Protein AF-A0A838RU00-F1 (afdb_monomer_lite)

pLDDT: mean 91.24, std 10.54, range [29.98, 98.88]

Radius of gyration: 22.9 Å; chains: 1; bounding box: 62×40×64 Å

Foldseek 3Di:
DKDKDFAQDDDPGFIFIWDWDAPDPVDPIDTDPLPPLAADAPFWHRKDPWDWDADPVGWIKIWIWTFTPALQRFLLDIDIAIFTWDADPVRDTHTPNSRHGDPDDDDPDPDDDPPDDLKDKDQQQDQADDPQKDFDPVDDWPWGWDNPPQIKIKGFQADPAPQDLWARHKTWGFHPDLFKKKKWKKFQDWPDQFKKKWKWWDDDSQQIWIWIHGNQKIFTWGHHHPDIDGQFMDGDPPARIKMKMWGGDSSFWIWIWIGRPVPDIDTTHDIDGRPSRGRIITMIHIGGPGGTMMMISMMMMGGDDPPDD

Secondary structure (DSSP, 8-state):
-EEEES--SSTT---EEEEEE-SSTT-PPEEPTT--SB---SSEEEEEEEEEEE-TTS-EEEEEEEEESSTTHHHH--EEEEEEEEEPTTS-EEEGGGS-S-SS---SS--PPP---SSEEE---SSS--TT-B--TTS--EEEEETTTT-EEEEEPPTT----SS-SEEEEEE-S-SSEEEEEEEESS-SSTT-EEEEEEEEETTEEEEEEEETTEEEEEEEETTEEEEEEEEEPPS-SEEEEEEEEETTTEEEEEEESSSSS-EE-SS-EE-TT-TT-EEEEEEESSTT-EEEEEEEEEEE------

Structure (mmCIF, N/CA/C/O backbone):
data_AF-A0A838RU00-F1
#
_entry.id   AF-A0A838RU00-F1
#
loop_
_atom_site.group_PDB
_atom_site.id
_atom_site.type_symbol
_atom_site.label_atom_id
_atom_site.label_alt_id
_atom_site.label_comp_id
_atom_site.label_asym_id
_atom_site.label_entity_id
_atom_site.label_seq_id
_atom_site.pdbx_PDB_ins_code
_atom_site.Cartn_x
_atom_site.Cartn_y
_atom_site.Cartn_z
_atom_site.occupancy
_atom_site.B_iso_or_equiv
_atom_site.auth_seq_id
_atom_site.auth_comp_id
_atom_site.auth_asym_id
_atom_site.auth_atom_id
_atom_site.pdbx_PDB_model_num
ATOM 1 N N . HIS A 1 1 ? 24.917 0.739 -19.607 1.00 93.12 1 HIS A N 1
ATOM 2 C CA . HIS A 1 1 ? 24.498 1.168 -18.260 1.00 93.12 1 HIS A CA 1
ATOM 3 C C . HIS A 1 1 ? 23.107 1.761 -18.362 1.00 93.12 1 HIS A C 1
ATOM 5 O O . HIS A 1 1 ? 22.907 2.635 -19.200 1.00 93.12 1 HIS A O 1
ATOM 11 N N . PHE A 1 2 ? 22.174 1.243 -17.568 1.00 96.75 2 PHE A N 1
ATOM 12 C CA . PHE A 1 2 ? 20.798 1.726 -17.459 1.00 96.75 2 PHE A CA 1
ATOM 13 C C . PHE A 1 2 ? 20.749 2.756 -16.334 1.00 96.75 2 PHE A C 1
ATOM 15 O O . PHE A 1 2 ? 21.320 2.518 -15.273 1.00 96.75 2 PHE A O 1
ATOM 22 N N . TYR A 1 3 ? 20.118 3.899 -16.579 1.00 96.12 3 TYR A N 1
ATOM 23 C CA . TYR A 1 3 ? 19.967 4.969 -15.601 1.00 96.12 3 TYR A CA 1
ATOM 24 C C . TYR A 1 3 ? 18.575 5.579 -15.726 1.00 96.12 3 TYR A C 1
ATOM 26 O O . TYR A 1 3 ? 18.020 5.635 -16.819 1.00 96.12 3 TYR A O 1
ATOM 34 N N . SER A 1 4 ? 18.033 6.097 -14.632 1.00 96.38 4 SER A N 1
ATOM 35 C CA . SER A 1 4 ? 16.783 6.857 -14.666 1.00 96.38 4 SER A CA 1
ATOM 36 C C . SER A 1 4 ? 17.024 8.315 -14.305 1.00 96.38 4 SER A C 1
ATOM 38 O O . SER A 1 4 ? 17.914 8.622 -13.511 1.00 96.38 4 SER A O 1
ATOM 40 N N . GLY A 1 5 ? 16.257 9.207 -14.921 1.00 94.25 5 GLY A N 1
ATOM 41 C CA . GLY A 1 5 ? 16.316 10.652 -14.706 1.00 94.25 5 GLY A CA 1
ATOM 42 C C . GLY A 1 5 ? 14.930 11.238 -14.454 1.00 94.25 5 GLY A C 1
ATOM 43 O O . GLY A 1 5 ? 13.937 10.530 -14.574 1.00 94.25 5 GLY A O 1
ATOM 44 N N . ASN A 1 6 ? 14.891 12.535 -14.144 1.00 94.81 6 ASN A N 1
ATOM 45 C CA . ASN A 1 6 ? 13.692 13.313 -13.801 1.00 94.81 6 ASN A CA 1
ATOM 46 C C . ASN A 1 6 ? 13.058 12.937 -12.441 1.00 94.81 6 ASN A C 1
ATOM 48 O O . ASN A 1 6 ? 13.694 12.276 -11.612 1.00 94.81 6 ASN A O 1
ATOM 52 N N . ALA A 1 7 ? 11.845 13.424 -12.160 1.00 92.31 7 ALA A N 1
ATOM 53 C CA . ALA A 1 7 ? 11.166 13.252 -10.881 1.00 92.31 7 ALA A CA 1
ATOM 54 C C . ALA A 1 7 ? 10.469 11.886 -10.797 1.00 92.31 7 ALA A C 1
ATOM 56 O O . ALA A 1 7 ? 9.517 11.596 -11.517 1.00 92.31 7 ALA A O 1
ATOM 57 N N . CYS A 1 8 ? 10.916 11.046 -9.857 1.00 85.75 8 CYS A N 1
ATOM 58 C CA . CYS A 1 8 ? 10.440 9.664 -9.730 1.00 85.75 8 CYS A CA 1
ATOM 59 C C . CYS A 1 8 ? 9.007 9.500 -9.226 1.00 85.75 8 CYS A C 1
ATOM 61 O O . CYS A 1 8 ? 8.413 8.435 -9.388 1.00 85.75 8 CYS A O 1
AT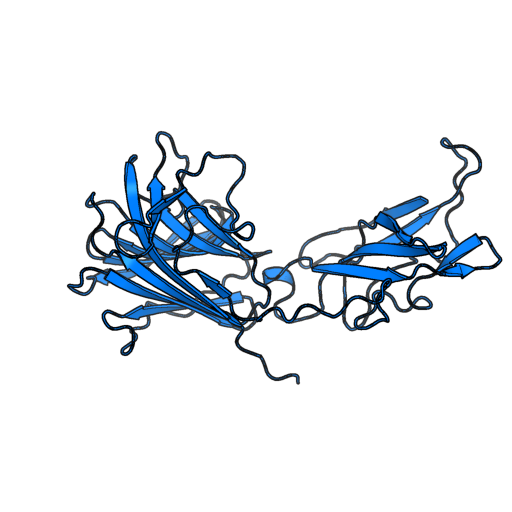OM 63 N N . CYS A 1 9 ? 8.509 10.469 -8.462 1.00 85.50 9 CYS A N 1
ATOM 64 C CA . CYS A 1 9 ? 7.570 10.148 -7.400 1.00 85.50 9 CYS A CA 1
ATOM 65 C C . CYS A 1 9 ? 6.507 11.229 -7.205 1.00 85.50 9 CYS A C 1
ATOM 67 O O . CYS A 1 9 ? 6.793 12.419 -7.313 1.00 85.50 9 CYS A O 1
ATOM 69 N N . GLY A 1 10 ? 5.299 10.786 -6.852 1.00 85.00 10 GLY A N 1
ATOM 70 C CA . GLY A 1 10 ? 4.150 11.651 -6.604 1.00 85.00 10 GLY A CA 1
ATOM 71 C C . GLY A 1 10 ? 3.391 12.039 -7.873 1.00 85.00 10 GLY A C 1
ATOM 72 O O . GLY A 1 10 ? 3.733 11.638 -8.984 1.00 85.00 10 GLY A O 1
ATOM 73 N N . ARG A 1 11 ? 2.337 12.839 -7.688 1.00 87.69 11 ARG A N 1
ATOM 74 C CA . ARG A 1 11 ? 1.343 13.173 -8.726 1.00 87.69 11 ARG A CA 1
ATOM 75 C C . ARG A 1 11 ? 1.890 13.876 -9.967 1.00 87.69 11 ARG A C 1
ATOM 77 O O . ARG A 1 11 ? 1.263 13.798 -11.015 1.00 87.69 11 ARG A O 1
ATOM 84 N N . GLY A 1 12 ? 3.025 14.557 -9.840 1.00 90.06 12 GLY A N 1
ATOM 85 C CA . GLY A 1 12 ? 3.697 15.260 -10.934 1.00 90.06 12 GLY A CA 1
ATOM 86 C C . GLY A 1 12 ? 4.946 14.549 -11.447 1.00 90.06 12 GLY A C 1
ATOM 87 O O . GLY A 1 12 ? 5.852 15.233 -11.910 1.00 90.06 12 GLY A O 1
ATOM 88 N N . CYS A 1 13 ? 5.057 13.229 -11.278 1.00 94.25 13 CYS A N 1
ATOM 89 C CA . CYS A 1 13 ? 6.227 12.498 -11.748 1.00 94.25 13 CYS A CA 1
ATOM 90 C C . CYS A 1 13 ? 6.340 12.523 -13.283 1.00 94.25 13 CYS A C 1
ATOM 92 O O . CYS A 1 13 ? 5.340 12.541 -13.997 1.00 94.25 13 CYS A O 1
ATOM 94 N N . ASP A 1 14 ? 7.579 12.517 -13.763 1.00 95.69 14 ASP A N 1
ATOM 95 C CA . ASP A 1 14 ? 7.976 12.512 -15.177 1.00 95.69 14 ASP A CA 1
ATOM 96 C C . ASP A 1 14 ? 9.214 11.613 -15.383 1.00 95.69 14 ASP A C 1
ATOM 98 O O . ASP A 1 14 ? 10.088 11.865 -16.218 1.00 95.69 14 ASP A O 1
ATOM 102 N N . TYR A 1 15 ? 9.322 10.582 -14.537 1.00 96.88 15 TYR A N 1
ATOM 103 C CA . TYR A 1 15 ? 10.451 9.660 -14.480 1.00 96.88 15 TYR A CA 1
ATOM 104 C C . TYR A 1 15 ? 10.588 8.877 -15.777 1.00 96.88 15 TYR A C 1
ATOM 106 O O . TYR A 1 15 ? 9.618 8.315 -16.269 1.00 96.88 15 TYR A O 1
ATOM 114 N N . ALA A 1 16 ? 11.811 8.769 -16.277 1.00 97.50 16 ALA A N 1
ATOM 115 C CA . ALA A 1 16 ? 12.088 7.975 -17.462 1.00 97.50 16 ALA A CA 1
ATOM 116 C C . ALA A 1 16 ? 13.429 7.259 -17.326 1.00 97.50 16 ALA A C 1
ATOM 118 O O . ALA A 1 16 ? 14.311 7.665 -16.555 1.00 97.50 16 ALA A O 1
ATOM 119 N N . LEU A 1 17 ? 13.609 6.190 -18.099 1.00 98.12 17 LEU A N 1
ATOM 120 C CA . LEU A 1 17 ? 14.838 5.407 -18.113 1.00 98.12 17 LEU A CA 1
ATOM 121 C C . LEU A 1 17 ? 15.575 5.583 -19.441 1.00 98.12 17 LEU A C 1
ATOM 123 O O . LEU A 1 17 ? 15.027 5.408 -20.527 1.00 98.12 17 LEU A O 1
ATOM 127 N N . GLY A 1 18 ? 16.864 5.895 -19.345 1.00 97.75 18 GLY A N 1
ATOM 128 C CA . GLY A 1 18 ? 17.792 5.949 -20.461 1.00 97.75 18 GLY A CA 1
ATOM 129 C C . GLY A 1 18 ? 18.963 4.985 -20.295 1.00 97.75 18 GLY A C 1
ATOM 130 O O . GLY A 1 18 ? 19.149 4.324 -19.271 1.00 97.75 18 GLY A O 1
ATOM 131 N N . VAL A 1 19 ? 19.795 4.927 -21.329 1.00 97.62 19 VAL A N 1
ATOM 132 C CA . VAL A 1 19 ? 21.027 4.142 -21.342 1.00 97.62 19 VAL A CA 1
ATOM 133 C C . VAL A 1 19 ? 22.210 4.937 -21.872 1.00 97.62 19 VAL A C 1
ATOM 135 O O . VAL A 1 19 ? 22.091 5.808 -22.739 1.00 97.62 19 VAL A O 1
ATOM 138 N N . ALA A 1 20 ? 23.380 4.611 -21.337 1.00 97.81 20 ALA A N 1
ATOM 139 C CA . ALA A 1 20 ? 24.669 5.086 -21.814 1.00 97.81 20 ALA A CA 1
ATOM 140 C C . ALA A 1 20 ? 25.691 3.943 -21.818 1.00 97.81 20 ALA A C 1
ATOM 142 O O . ALA A 1 20 ? 25.573 2.989 -21.039 1.00 97.81 20 ALA A O 1
ATOM 143 N N . ARG A 1 21 ? 26.712 4.028 -22.673 1.00 97.06 21 ARG A N 1
ATOM 144 C CA . ARG A 1 21 ? 27.812 3.054 -22.741 1.00 97.06 21 ARG A CA 1
ATOM 145 C C . ARG A 1 21 ? 29.167 3.748 -22.799 1.00 97.06 21 ARG A C 1
ATOM 147 O O . ARG A 1 21 ? 29.283 4.860 -23.303 1.00 97.06 21 ARG A O 1
ATOM 154 N N . ALA A 1 22 ? 30.190 3.072 -22.301 1.00 97.38 22 ALA A N 1
ATOM 155 C CA . ALA A 1 22 ? 31.574 3.514 -22.374 1.00 97.38 22 ALA A CA 1
ATOM 156 C C . ALA A 1 22 ? 32.492 2.295 -22.464 1.00 97.38 22 ALA A C 1
ATOM 158 O O . ALA A 1 22 ? 32.152 1.217 -21.981 1.00 97.38 22 ALA A O 1
ATOM 159 N N . ARG A 1 23 ? 33.680 2.473 -23.053 1.00 96.06 23 ARG A N 1
ATOM 160 C CA . ARG A 1 23 ? 34.730 1.436 -23.049 1.00 96.06 23 ARG A CA 1
ATOM 161 C C . ARG A 1 23 ? 35.507 1.385 -21.732 1.00 96.06 23 ARG A C 1
ATOM 163 O O . ARG A 1 23 ? 36.137 0.379 -21.435 1.00 96.06 23 ARG A O 1
ATOM 170 N N . LYS A 1 24 ? 35.496 2.480 -20.970 1.00 97.31 24 LYS A N 1
ATOM 171 C CA . LYS A 1 24 ? 36.136 2.615 -19.657 1.00 97.31 24 LYS A CA 1
ATOM 172 C C . LYS A 1 24 ? 35.087 3.084 -18.658 1.00 97.31 24 LYS A C 1
ATOM 174 O O . LYS A 1 24 ? 34.247 3.903 -19.013 1.00 97.31 24 LYS A O 1
ATOM 179 N N . LEU A 1 25 ? 35.175 2.622 -17.412 1.00 95.19 25 LEU A N 1
ATOM 180 C CA . LEU A 1 25 ? 34.219 2.975 -16.355 1.00 95.19 25 LEU A CA 1
ATOM 181 C C . LEU A 1 25 ? 34.081 4.496 -16.162 1.00 95.19 25 LEU A C 1
ATOM 183 O O . LEU A 1 25 ? 32.977 5.009 -16.014 1.00 95.19 25 LEU A O 1
ATOM 187 N N . LEU A 1 26 ? 35.199 5.226 -16.229 1.00 96.81 26 LEU A N 1
ATOM 188 C CA . LEU A 1 26 ? 35.230 6.688 -16.090 1.00 96.81 26 LEU A CA 1
ATOM 189 C C . LEU A 1 26 ? 34.893 7.441 -17.391 1.00 96.81 26 LEU A C 1
ATOM 191 O O . LEU A 1 26 ? 34.947 8.666 -17.427 1.00 96.81 26 LEU A O 1
ATOM 195 N N . GLY A 1 27 ? 34.529 6.727 -18.458 1.00 96.44 27 GLY A N 1
ATOM 196 C CA . GLY A 1 27 ? 34.114 7.315 -19.724 1.00 96.44 27 GLY A CA 1
ATOM 197 C C . GLY A 1 27 ? 35.239 7.527 -20.753 1.00 96.44 27 GLY A C 1
ATOM 198 O O . GLY A 1 27 ? 36.318 6.935 -20.641 1.00 96.44 27 GLY A O 1
ATOM 199 N N . PRO A 1 28 ? 34.978 8.340 -21.795 1.00 97.06 28 PRO A N 1
ATOM 200 C CA . PRO A 1 28 ? 33.742 9.099 -22.010 1.00 97.06 28 PRO A CA 1
ATOM 201 C C . PRO A 1 28 ? 32.523 8.186 -22.202 1.00 97.06 28 PRO A C 1
ATOM 203 O O . PRO A 1 28 ? 32.632 7.105 -22.784 1.00 97.06 28 PRO A O 1
ATOM 206 N N . TRP A 1 29 ? 31.376 8.621 -21.681 1.00 98.00 29 TRP A N 1
ATOM 207 C CA . TRP A 1 29 ? 30.097 7.927 -21.823 1.00 98.00 29 TRP A CA 1
ATOM 208 C C . TRP A 1 29 ? 29.310 8.499 -23.003 1.00 98.00 29 TRP A C 1
ATOM 210 O O . TRP A 1 29 ? 29.082 9.704 -23.080 1.00 98.00 29 TRP A O 1
ATOM 220 N N . GLU A 1 30 ? 28.871 7.626 -23.903 1.00 97.81 30 GLU A N 1
ATOM 221 C CA . GLU A 1 30 ? 27.957 7.938 -25.002 1.00 97.81 30 GLU A CA 1
ATOM 222 C C . GLU A 1 30 ? 26.529 7.595 -24.561 1.00 97.81 30 GLU A C 1
ATOM 224 O O . GLU A 1 30 ? 26.272 6.467 -24.134 1.00 97.81 30 GLU A O 1
ATOM 229 N N . LYS A 1 31 ? 25.598 8.551 -24.651 1.00 97.88 31 LYS A N 1
ATOM 230 C CA . LYS A 1 31 ? 24.163 8.298 -24.444 1.00 97.88 31 LYS A CA 1
ATOM 231 C C . LYS A 1 31 ? 23.544 7.743 -25.726 1.00 97.88 31 LYS A C 1
ATOM 233 O O . LYS A 1 31 ? 23.901 8.187 -26.815 1.00 97.88 31 LYS A O 1
ATOM 238 N N . SER A 1 32 ? 22.588 6.825 -25.594 1.00 97.19 32 SER A N 1
ATOM 239 C CA . SER A 1 32 ? 21.789 6.398 -26.746 1.00 97.19 32 SER A CA 1
ATOM 240 C C . SER A 1 32 ? 21.026 7.583 -27.339 1.00 97.19 32 SER A C 1
ATOM 242 O O . SER A 1 32 ? 20.480 8.409 -26.604 1.00 97.19 32 SER A O 1
ATOM 244 N N . LYS A 1 33 ? 20.954 7.639 -28.673 1.00 96.06 33 LYS A N 1
ATOM 245 C CA . LYS A 1 33 ? 20.110 8.599 -29.403 1.00 96.06 33 LYS A CA 1
ATOM 246 C C . LYS A 1 33 ? 18.616 8.317 -29.227 1.00 96.06 33 LYS A C 1
ATOM 248 O O . LYS A 1 33 ? 17.815 9.215 -29.434 1.00 96.06 33 LYS A O 1
ATOM 253 N N . ASN A 1 34 ? 18.274 7.098 -28.812 1.00 93.81 34 ASN A N 1
ATOM 254 C CA . ASN A 1 34 ? 16.903 6.653 -28.570 1.00 93.81 34 ASN A CA 1
ATOM 255 C C . ASN A 1 34 ? 16.487 6.833 -27.102 1.00 93.81 34 ASN A C 1
ATOM 257 O O . ASN A 1 34 ? 15.540 6.196 -26.668 1.00 93.81 34 ASN A O 1
ATOM 261 N N . ASN A 1 35 ? 17.226 7.612 -26.305 1.00 96.25 35 ASN A N 1
ATOM 262 C CA . ASN A 1 35 ? 16.795 7.918 -24.944 1.00 96.25 35 ASN A CA 1
ATOM 263 C C . ASN A 1 35 ? 15.594 8.889 -24.956 1.00 96.25 35 ASN A C 1
ATOM 265 O O . ASN A 1 35 ? 15.631 9.846 -25.731 1.00 96.25 35 ASN A O 1
ATOM 269 N N . PRO A 1 36 ? 14.619 8.722 -24.042 1.00 96.94 36 PRO A N 1
ATOM 270 C CA . PRO A 1 36 ? 14.495 7.607 -23.097 1.00 96.94 36 PRO A CA 1
ATOM 271 C C . PRO A 1 36 ? 14.118 6.292 -23.800 1.00 96.94 36 PRO A C 1
ATOM 273 O O . PRO A 1 36 ? 13.324 6.280 -24.731 1.00 96.94 36 PRO A O 1
ATOM 276 N N . ILE A 1 37 ? 14.692 5.175 -23.341 1.00 96.69 37 ILE A N 1
ATOM 277 C CA . ILE A 1 37 ? 14.353 3.837 -23.863 1.00 96.69 37 ILE A CA 1
ATOM 278 C C . ILE A 1 37 ? 13.108 3.240 -23.194 1.00 96.69 37 ILE A C 1
ATOM 280 O O . ILE A 1 37 ? 12.616 2.198 -23.625 1.00 96.69 37 ILE A O 1
ATOM 284 N N . LEU A 1 38 ? 12.644 3.869 -22.113 1.00 98.06 38 LEU A N 1
ATOM 285 C CA . LEU A 1 38 ? 11.434 3.528 -21.383 1.00 98.06 38 LEU A CA 1
ATOM 286 C C . LEU A 1 38 ? 10.838 4.825 -20.833 1.00 98.06 38 LEU A C 1
ATOM 288 O O . LEU A 1 38 ? 11.507 5.545 -20.086 1.00 98.06 38 LEU A O 1
ATOM 292 N N . ASP A 1 39 ? 9.604 5.094 -21.229 1.00 97.44 39 ASP A N 1
ATOM 293 C CA . ASP A 1 39 ? 8.837 6.296 -20.911 1.00 97.44 39 ASP A CA 1
ATOM 294 C C . ASP A 1 39 ? 7.357 5.909 -20.760 1.00 97.44 39 ASP A C 1
ATOM 296 O O . ASP A 1 39 ? 6.987 4.749 -20.980 1.00 97.44 39 ASP A O 1
ATOM 300 N N . ASP A 1 40 ? 6.532 6.868 -20.370 1.00 97.12 40 ASP A N 1
ATOM 301 C CA . ASP A 1 40 ? 5.092 6.724 -20.190 1.00 97.12 40 ASP A CA 1
ATOM 302 C C . ASP A 1 40 ? 4.373 6.144 -21.417 1.00 97.12 40 ASP A C 1
ATOM 304 O O . ASP A 1 40 ? 4.745 6.371 -22.570 1.00 97.12 40 ASP A O 1
ATOM 308 N N . ASN A 1 41 ? 3.264 5.450 -21.166 1.00 96.44 41 ASN A N 1
ATOM 309 C CA . ASN A 1 41 ? 2.287 5.082 -22.187 1.00 96.44 41 ASN A CA 1
ATOM 310 C C . ASN A 1 41 ? 0.852 5.195 -21.646 1.00 96.44 41 ASN A C 1
ATOM 312 O O . ASN A 1 41 ? 0.625 5.858 -20.638 1.00 96.44 41 ASN A O 1
ATOM 316 N N . GLU A 1 42 ? -0.128 4.597 -22.328 1.00 95.81 42 GLU A N 1
ATOM 317 C CA . GLU A 1 42 ? -1.548 4.670 -21.946 1.00 95.81 42 GLU A CA 1
ATOM 318 C C . GLU A 1 42 ? -1.854 3.988 -20.601 1.00 95.81 42 GLU A C 1
ATOM 320 O O . GLU A 1 42 ? -2.718 4.454 -19.859 1.00 95.81 42 GLU A O 1
ATOM 325 N N . ASP A 1 43 ? -1.111 2.933 -20.256 1.00 96.75 43 ASP A N 1
ATOM 326 C CA . ASP A 1 43 ? -1.366 2.094 -19.082 1.00 96.75 43 ASP A CA 1
ATOM 327 C C . ASP A 1 43 ? -0.460 2.430 -17.891 1.00 96.75 43 ASP A C 1
ATOM 329 O O . ASP A 1 43 ? -0.820 2.172 -16.739 1.00 96.75 43 ASP A O 1
ATOM 333 N N . TRP A 1 44 ? 0.722 2.988 -18.148 1.00 97.25 44 TRP A N 1
ATOM 334 C CA . TRP A 1 44 ? 1.798 3.123 -17.171 1.00 97.25 44 TRP A CA 1
ATOM 335 C C . TRP A 1 44 ? 2.479 4.486 -17.262 1.00 97.25 44 TRP A C 1
ATOM 337 O O . TRP A 1 44 ? 2.619 5.064 -18.340 1.00 97.25 44 TRP A O 1
ATOM 347 N N . GLN A 1 45 ? 2.907 5.002 -16.112 1.00 97.00 45 GLN A N 1
ATOM 348 C CA . GLN A 1 45 ? 3.602 6.280 -16.007 1.00 97.00 45 GLN A CA 1
ATOM 349 C C . GLN A 1 45 ? 4.798 6.226 -15.056 1.00 97.00 45 GLN A C 1
ATOM 351 O O . GLN A 1 45 ? 4.863 5.417 -14.123 1.00 97.00 45 GLN A O 1
ATOM 356 N N . CYS A 1 46 ? 5.741 7.122 -15.290 1.00 97.12 46 CYS A N 1
ATOM 357 C CA . CYS A 1 46 ? 6.968 7.325 -14.548 1.00 97.12 46 CYS A CA 1
ATOM 358 C C . CYS A 1 46 ? 7.801 6.039 -14.380 1.00 97.12 46 CYS A C 1
ATOM 360 O O . CYS A 1 46 ? 8.153 5.687 -13.245 1.00 97.12 46 CYS A O 1
ATOM 362 N N . PRO A 1 47 ? 8.078 5.278 -15.459 1.00 97.75 47 PRO A N 1
ATOM 363 C CA . PRO A 1 47 ? 8.839 4.047 -15.345 1.00 97.75 47 PRO A CA 1
ATOM 364 C C . PRO A 1 47 ? 10.328 4.313 -15.088 1.00 97.75 47 PRO A C 1
ATOM 366 O O . PRO A 1 47 ? 10.970 5.148 -15.727 1.00 97.75 47 PRO A O 1
ATOM 369 N N . GLY A 1 48 ? 10.934 3.543 -14.184 1.00 96.69 48 GLY A N 1
ATOM 370 C CA . GLY A 1 48 ? 12.375 3.627 -13.978 1.00 96.69 48 GLY A CA 1
ATOM 371 C C . GLY A 1 48 ? 12.912 2.856 -12.779 1.00 96.69 48 GLY A C 1
ATOM 372 O O . GLY A 1 48 ? 12.265 1.961 -12.239 1.00 96.69 48 GLY A O 1
ATOM 373 N N . HIS A 1 49 ? 14.136 3.211 -12.373 1.00 96.56 49 HIS A N 1
ATOM 374 C CA . HIS A 1 49 ? 14.912 2.526 -11.333 1.00 96.56 49 HIS A CA 1
ATOM 375 C C . HIS A 1 49 ? 15.074 1.033 -11.653 1.00 96.56 49 HIS A C 1
ATOM 377 O O . HIS A 1 49 ? 14.816 0.158 -10.829 1.00 96.56 49 HIS A O 1
ATOM 383 N N . GLY A 1 50 ? 15.438 0.755 -12.904 1.00 95.69 50 GLY A N 1
ATOM 384 C CA . GLY A 1 50 ? 15.524 -0.601 -13.417 1.00 95.69 50 GLY A CA 1
ATOM 385 C C . GLY A 1 50 ? 16.806 -1.323 -13.012 1.00 95.69 50 GLY A C 1
ATOM 386 O O . GLY A 1 50 ? 17.873 -0.720 -12.909 1.00 95.69 50 GLY A O 1
ATOM 387 N N . SER A 1 51 ? 16.698 -2.635 -12.844 1.00 96.88 51 SER A N 1
ATOM 388 C CA . SER A 1 51 ? 17.805 -3.579 -12.707 1.00 96.88 51 SER A CA 1
ATOM 389 C C . SER A 1 51 ? 17.671 -4.657 -13.776 1.00 96.88 51 SER A C 1
ATOM 391 O O . SER A 1 51 ? 16.593 -5.217 -13.962 1.00 96.88 51 SER A O 1
ATOM 393 N N . ILE A 1 52 ? 18.758 -4.928 -14.498 1.00 96.31 52 ILE A N 1
ATOM 394 C CA . ILE A 1 52 ? 18.784 -5.961 -15.537 1.00 96.31 52 ILE A CA 1
ATOM 395 C C . ILE A 1 52 ? 19.126 -7.321 -14.924 1.00 96.31 52 ILE A C 1
ATOM 397 O O . ILE A 1 52 ? 19.981 -7.410 -14.041 1.00 96.31 52 ILE A O 1
ATOM 401 N N . VAL A 1 53 ? 18.468 -8.372 -15.399 1.00 96.06 53 VAL A N 1
ATOM 402 C CA . VAL A 1 53 ? 18.714 -9.763 -15.018 1.00 96.06 53 VAL A CA 1
ATOM 403 C C . VAL A 1 53 ? 18.685 -10.648 -16.260 1.00 96.06 53 VAL A C 1
ATOM 405 O O . VAL A 1 53 ? 17.829 -10.475 -17.125 1.00 96.06 53 VAL A O 1
ATOM 408 N N . SER A 1 54 ? 19.609 -11.601 -16.339 1.00 96.56 54 SER A N 1
ATOM 409 C CA . SER A 1 54 ? 19.674 -12.568 -17.435 1.00 96.56 54 SER A CA 1
ATOM 410 C C . SER A 1 54 ? 19.084 -13.903 -16.995 1.00 96.56 54 SER A C 1
ATOM 412 O O . SER A 1 54 ? 19.316 -14.377 -15.881 1.00 96.56 54 SER A O 1
ATOM 414 N N . THR A 1 55 ? 18.323 -14.520 -17.886 1.00 95.31 55 THR A N 1
ATOM 415 C CA . THR A 1 55 ? 17.788 -15.875 -17.723 1.00 95.31 55 THR A CA 1
ATOM 416 C C . THR A 1 55 ? 18.813 -16.929 -18.166 1.00 95.31 55 THR A C 1
ATOM 418 O O . THR A 1 55 ? 19.746 -16.604 -18.907 1.00 95.31 55 THR A O 1
ATOM 421 N N . PRO A 1 56 ? 18.664 -18.208 -17.760 1.00 94.38 56 PRO A N 1
ATOM 422 C CA . PRO A 1 56 ? 19.582 -19.275 -18.172 1.00 94.38 56 PRO A CA 1
ATOM 423 C C . PRO A 1 56 ? 19.662 -19.511 -19.687 1.00 94.38 56 PRO A C 1
ATOM 425 O O . PRO A 1 56 ? 20.673 -20.021 -20.161 1.00 94.38 56 PRO A O 1
ATOM 428 N N . ASP A 1 57 ? 18.622 -19.145 -20.445 1.00 94.06 57 ASP A N 1
ATOM 429 C CA . ASP A 1 57 ? 18.602 -19.261 -21.910 1.00 94.06 57 ASP A CA 1
ATOM 430 C C . ASP A 1 57 ? 19.218 -18.048 -22.636 1.00 94.06 57 ASP A C 1
ATOM 432 O O . ASP A 1 57 ? 19.235 -18.002 -23.865 1.00 94.06 57 ASP A O 1
ATOM 436 N N . GLY A 1 58 ? 19.770 -17.089 -21.885 1.00 95.44 58 GLY A N 1
ATOM 437 C CA . GLY A 1 58 ? 20.494 -15.941 -22.422 1.00 95.44 58 GLY A CA 1
ATOM 438 C C . GLY A 1 58 ? 19.624 -14.734 -22.772 1.00 95.44 58 GLY A C 1
ATOM 439 O O . GLY A 1 58 ? 20.151 -13.767 -23.319 1.00 95.44 58 GLY A O 1
ATOM 440 N N . ARG A 1 59 ? 18.320 -14.745 -22.460 1.00 96.69 59 ARG A N 1
ATOM 441 C CA . ARG A 1 59 ? 17.474 -13.546 -22.579 1.00 96.69 59 ARG A CA 1
ATOM 442 C C . ARG A 1 59 ? 17.665 -12.615 -21.390 1.00 96.69 59 ARG A C 1
ATOM 444 O O . ARG A 1 59 ? 17.730 -13.071 -20.246 1.00 96.69 59 ARG A O 1
ATOM 451 N N . ASP A 1 60 ? 17.668 -11.316 -21.662 1.00 97.56 60 ASP A N 1
ATOM 452 C CA . ASP A 1 60 ? 17.741 -10.274 -20.645 1.00 97.56 60 ASP A CA 1
ATOM 453 C C . ASP A 1 60 ? 16.363 -9.693 -20.344 1.00 97.56 60 ASP A C 1
ATOM 455 O O . ASP A 1 60 ? 15.543 -9.483 -21.236 1.00 97.56 60 ASP A O 1
ATOM 459 N N . PHE A 1 61 ? 16.128 -9.384 -19.077 1.00 97.62 61 PHE A N 1
ATOM 460 C CA . PHE A 1 61 ? 14.913 -8.751 -18.591 1.00 97.62 61 PHE A CA 1
ATOM 461 C C . PHE A 1 61 ? 15.263 -7.557 -17.711 1.00 97.62 61 PHE A C 1
ATOM 463 O O . PHE A 1 61 ? 16.237 -7.581 -16.959 1.00 97.62 61 PHE A O 1
ATOM 470 N N . LEU A 1 62 ? 14.454 -6.508 -17.789 1.00 97.88 62 LEU A N 1
ATOM 471 C CA . LEU A 1 62 ? 14.535 -5.350 -16.918 1.00 97.88 62 LEU A CA 1
ATOM 472 C C . LEU A 1 62 ? 13.428 -5.449 -15.869 1.00 97.88 62 LEU A C 1
ATOM 474 O O . LEU A 1 62 ? 12.251 -5.396 -16.215 1.00 97.88 62 LEU A O 1
ATOM 478 N N . LEU A 1 63 ? 13.810 -5.556 -14.597 1.00 97.75 63 LEU A N 1
ATOM 479 C CA . LEU A 1 63 ? 12.918 -5.372 -13.454 1.00 97.75 63 LEU A CA 1
ATOM 480 C C . LEU A 1 63 ? 12.953 -3.898 -13.056 1.00 97.75 63 LEU A C 1
ATOM 482 O O . LEU A 1 63 ? 14.021 -3.378 -12.744 1.00 97.75 63 LEU A O 1
ATOM 486 N N . TYR A 1 64 ? 11.817 -3.218 -13.056 1.00 97.62 64 TYR A N 1
ATOM 487 C CA . TYR A 1 64 ? 11.731 -1.785 -12.762 1.00 97.62 64 TYR A CA 1
ATOM 488 C C . TYR A 1 64 ? 10.403 -1.463 -12.074 1.00 97.62 64 TYR A C 1
ATOM 490 O O . TYR A 1 64 ? 9.562 -2.343 -11.899 1.00 97.62 64 TYR A O 1
ATOM 498 N N . HIS A 1 65 ? 10.212 -0.216 -11.642 1.00 97.00 65 HIS A N 1
ATOM 499 C CA . HIS A 1 65 ? 8.919 0.216 -11.118 1.00 97.00 65 HIS A CA 1
ATOM 500 C C . HIS A 1 65 ? 8.225 1.186 -12.059 1.00 97.00 65 HIS A C 1
ATOM 502 O O . HIS A 1 65 ? 8.878 1.926 -12.792 1.00 97.00 65 HIS A O 1
ATOM 508 N N . SER A 1 66 ? 6.903 1.232 -11.969 1.00 96.94 66 SER A N 1
ATOM 509 C CA . SER A 1 66 ? 6.071 2.240 -12.617 1.00 96.94 66 SER A CA 1
ATOM 510 C C . SER A 1 66 ? 4.796 2.451 -11.799 1.00 96.94 66 SER A C 1
ATOM 512 O O . SER A 1 66 ? 4.508 1.705 -10.861 1.00 96.94 66 SER A O 1
ATOM 514 N N . TYR A 1 67 ? 4.046 3.493 -12.116 1.00 95.62 67 TYR A N 1
ATOM 515 C CA . TYR A 1 67 ? 2.696 3.713 -11.623 1.00 95.62 67 TYR A CA 1
ATOM 516 C C . TYR A 1 67 ? 1.704 3.281 -12.694 1.00 95.62 67 TYR A C 1
ATOM 518 O O . TYR A 1 67 ? 1.811 3.722 -13.837 1.00 95.62 67 TYR A O 1
ATOM 526 N N . ARG A 1 68 ? 0.711 2.466 -12.344 1.00 94.12 68 ARG A N 1
ATOM 527 C CA . ARG A 1 68 ? -0.363 2.152 -13.288 1.00 94.12 68 ARG A CA 1
ATOM 528 C C . ARG A 1 68 ? -1.307 3.339 -13.406 1.00 94.12 68 ARG A C 1
ATOM 530 O O . ARG A 1 68 ? -1.797 3.802 -12.384 1.00 94.12 68 ARG A O 1
ATOM 537 N N . ARG A 1 69 ? -1.601 3.797 -14.623 1.00 93.00 69 ARG A N 1
ATOM 538 C CA . ARG A 1 69 ? -2.502 4.924 -14.910 1.00 93.00 69 ARG A CA 1
ATOM 539 C C . ARG A 1 69 ? -3.952 4.561 -14.589 1.00 93.00 69 ARG A C 1
ATOM 541 O O . ARG A 1 69 ? -4.705 4.080 -15.430 1.00 93.00 69 ARG A O 1
ATOM 548 N N . ARG A 1 70 ? -4.348 4.778 -13.337 1.00 90.50 70 ARG A N 1
ATOM 549 C CA . ARG A 1 70 ? -5.698 4.520 -12.810 1.00 90.50 70 ARG A CA 1
ATOM 550 C C . ARG A 1 70 ? -6.117 5.600 -11.813 1.00 90.50 70 ARG A C 1
ATOM 552 O O . ARG A 1 70 ? -5.305 6.412 -11.377 1.00 90.50 70 ARG A O 1
ATOM 559 N N . ARG A 1 71 ? -7.389 5.625 -11.407 1.00 87.88 71 ARG A N 1
ATOM 560 C CA . ARG A 1 71 ? -7.850 6.580 -10.375 1.00 87.88 71 ARG A CA 1
ATOM 561 C C . ARG A 1 71 ? -7.127 6.390 -9.039 1.00 87.88 71 ARG A C 1
ATOM 563 O O . ARG A 1 71 ? -6.821 7.367 -8.374 1.00 87.88 71 ARG A O 1
ATOM 570 N N . ASP A 1 72 ? -6.779 5.153 -8.706 1.00 88.88 72 ASP A N 1
ATOM 571 C CA . ASP A 1 72 ? -6.113 4.753 -7.467 1.00 88.88 72 ASP A CA 1
ATOM 572 C C . ASP A 1 72 ? -4.576 4.754 -7.531 1.00 88.88 72 ASP A C 1
ATOM 574 O O . ASP A 1 72 ? -3.927 4.259 -6.606 1.00 88.88 72 ASP A O 1
ATOM 578 N N . THR A 1 73 ? -3.990 5.317 -8.597 1.00 91.50 73 THR A N 1
ATOM 579 C CA . THR A 1 73 ? -2.546 5.270 -8.895 1.00 91.50 73 THR A CA 1
ATOM 580 C C . THR A 1 73 ? -1.673 5.520 -7.666 1.00 91.50 73 THR A C 1
ATOM 582 O O . THR A 1 73 ? -0.758 4.752 -7.373 1.00 91.50 73 THR A O 1
ATOM 585 N N . PHE A 1 74 ? -1.936 6.608 -6.941 1.00 88.94 74 PHE A N 1
ATOM 586 C CA . PHE A 1 74 ? -1.067 7.045 -5.850 1.00 88.94 74 PHE A CA 1
ATOM 587 C C . PHE A 1 74 ? -1.412 6.390 -4.518 1.00 88.94 74 PHE A C 1
ATOM 589 O O . PHE A 1 74 ? -0.527 6.262 -3.675 1.00 88.94 74 PHE A O 1
ATOM 596 N N . SER A 1 75 ? -2.634 5.882 -4.359 1.00 90.94 75 SER A N 1
ATOM 597 C CA . SER A 1 75 ? -3.021 5.064 -3.210 1.00 90.94 75 SER A CA 1
ATOM 598 C C . SER A 1 75 ? -2.361 3.693 -3.265 1.00 90.94 75 SER A C 1
ATOM 600 O O . SER A 1 75 ? -1.747 3.282 -2.287 1.00 90.94 75 SER A O 1
ATOM 602 N N . VAL A 1 76 ? -2.404 3.005 -4.411 1.00 93.12 76 VAL A N 1
ATOM 603 C CA . VAL A 1 76 ? -1.657 1.748 -4.602 1.00 93.12 76 VAL A CA 1
ATOM 604 C C . VAL A 1 76 ? -0.154 2.038 -4.608 1.00 93.12 76 VAL A C 1
ATOM 606 O O . VAL A 1 76 ? 0.640 1.344 -3.971 1.00 93.12 76 VAL A O 1
ATOM 609 N N . GLY A 1 77 ? 0.250 3.126 -5.256 1.00 93.00 77 GLY A N 1
ATOM 610 C CA . GLY A 1 77 ? 1.639 3.525 -5.403 1.00 93.00 77 GLY A CA 1
ATOM 611 C C . GLY A 1 77 ? 2.347 2.741 -6.506 1.00 93.00 77 GLY A C 1
ATOM 612 O O . GLY A 1 77 ? 1.726 2.162 -7.392 1.00 93.00 77 GLY A O 1
ATOM 613 N N . ARG A 1 78 ? 3.678 2.726 -6.449 1.00 94.44 78 ARG A N 1
ATOM 614 C CA . ARG A 1 78 ? 4.507 2.064 -7.461 1.00 94.44 78 ARG A CA 1
ATOM 615 C C . ARG A 1 78 ? 4.304 0.550 -7.442 1.00 94.44 78 ARG A C 1
ATOM 617 O O . ARG A 1 78 ? 4.272 -0.069 -6.373 1.00 94.44 78 ARG A O 1
ATOM 624 N N . GLU A 1 79 ? 4.233 -0.026 -8.629 1.00 94.12 79 GLU A N 1
ATOM 625 C CA . GLU A 1 79 ? 4.145 -1.460 -8.881 1.00 94.12 79 GLU A CA 1
ATOM 626 C C . GLU A 1 79 ? 5.443 -1.917 -9.562 1.00 94.12 79 GLU A C 1
ATOM 628 O O . GLU A 1 79 ? 6.104 -1.134 -10.248 1.00 94.12 79 GLU A O 1
ATOM 633 N N . ALA A 1 80 ? 5.840 -3.168 -9.328 1.00 95.31 80 ALA A N 1
ATOM 634 C CA . ALA A 1 80 ? 7.000 -3.763 -9.984 1.00 95.31 80 ALA A CA 1
ATOM 635 C C . ALA A 1 80 ? 6.583 -4.355 -11.334 1.00 95.31 80 ALA A C 1
ATOM 637 O O . ALA A 1 80 ? 5.600 -5.091 -11.409 1.00 95.31 80 ALA A O 1
ATOM 638 N N . LEU A 1 81 ? 7.341 -4.043 -12.380 1.00 96.50 81 LEU A N 1
ATOM 639 C CA . LEU A 1 81 ? 7.140 -4.535 -13.737 1.00 96.50 81 LEU A CA 1
ATOM 640 C C . LEU A 1 81 ? 8.395 -5.249 -14.224 1.00 96.50 81 LEU A C 1
ATOM 642 O O . LEU A 1 81 ? 9.510 -4.957 -13.785 1.00 96.50 81 LEU A O 1
ATOM 646 N N . LEU A 1 82 ? 8.193 -6.173 -15.157 1.00 96.50 82 LEU A N 1
ATOM 647 C CA . LEU A 1 82 ? 9.251 -6.935 -15.795 1.00 96.50 82 LEU A CA 1
ATOM 648 C C . LEU A 1 82 ? 9.030 -6.925 -17.306 1.00 96.50 82 LEU A C 1
ATOM 650 O O . LEU A 1 82 ? 7.982 -7.369 -17.769 1.00 96.50 82 LEU A O 1
ATOM 654 N N . ASP A 1 83 ? 10.029 -6.476 -18.060 1.00 97.50 83 ASP A N 1
ATOM 655 C CA . ASP A 1 83 ? 10.006 -6.503 -19.524 1.00 97.50 83 ASP A CA 1
ATOM 656 C C . ASP A 1 83 ? 11.259 -7.155 -20.098 1.00 97.50 83 ASP A C 1
ATOM 658 O O . ASP A 1 83 ? 12.355 -6.999 -19.562 1.00 97.50 83 ASP A O 1
ATOM 662 N N . GLU A 1 84 ? 11.105 -7.854 -21.222 1.00 97.44 84 GLU A N 1
ATOM 663 C CA . GLU A 1 84 ? 12.237 -8.369 -21.994 1.00 97.44 84 GLU A CA 1
ATOM 664 C C . GLU A 1 84 ? 13.035 -7.206 -22.610 1.00 97.44 84 GLU A C 1
ATOM 666 O O . GLU A 1 84 ? 12.480 -6.294 -23.231 1.00 97.44 84 GLU A O 1
ATOM 671 N N . VAL A 1 85 ? 14.359 -7.268 -22.474 1.00 97.81 85 VAL A N 1
ATOM 672 C CA . VAL A 1 85 ? 15.305 -6.365 -23.126 1.00 97.81 85 VAL A CA 1
ATOM 673 C C . VAL A 1 85 ? 15.824 -7.038 -24.388 1.00 97.81 85 VAL A C 1
ATOM 675 O O . VAL A 1 85 ? 16.513 -8.055 -24.332 1.00 97.81 85 VAL A O 1
ATOM 678 N N . ARG A 1 86 ? 15.542 -6.440 -25.547 1.00 96.69 86 ARG A N 1
ATOM 679 C CA . ARG A 1 86 ? 16.073 -6.906 -26.832 1.00 96.69 86 ARG A CA 1
ATOM 680 C C . ARG A 1 86 ? 17.219 -6.022 -27.282 1.00 96.69 86 ARG A C 1
ATOM 682 O O . ARG A 1 86 ? 17.076 -4.804 -27.345 1.00 96.69 86 ARG A O 1
ATOM 689 N N . TRP A 1 87 ? 18.345 -6.633 -27.624 1.00 96.25 87 TRP A N 1
ATOM 690 C CA . TRP A 1 87 ? 19.530 -5.918 -28.084 1.00 96.25 87 TRP A CA 1
ATOM 691 C C . TRP A 1 87 ? 19.539 -5.804 -29.607 1.00 96.25 87 TRP A C 1
ATOM 693 O O . TRP A 1 87 ? 19.464 -6.806 -30.317 1.00 96.25 87 TRP A O 1
ATOM 703 N N . GLY A 1 88 ? 19.620 -4.573 -30.109 1.00 93.56 88 GLY A N 1
ATOM 704 C CA . GLY A 1 88 ? 19.778 -4.292 -31.530 1.00 93.56 88 GLY A CA 1
ATOM 705 C C . GLY A 1 88 ? 21.169 -4.664 -32.047 1.00 93.56 88 GLY A C 1
ATOM 706 O O . GLY A 1 88 ? 22.123 -4.816 -31.283 1.00 93.56 88 GLY A O 1
ATOM 707 N N . ALA A 1 89 ? 21.308 -4.750 -33.373 1.00 94.75 89 ALA A N 1
ATOM 708 C CA . ALA A 1 89 ? 22.597 -5.005 -34.027 1.00 94.75 89 ALA A CA 1
ATOM 709 C C . ALA A 1 89 ? 23.651 -3.910 -33.744 1.00 94.75 89 ALA A C 1
ATOM 711 O O . ALA A 1 89 ? 24.850 -4.146 -33.865 1.00 94.75 89 ALA A O 1
ATOM 712 N N . ASP A 1 90 ? 23.210 -2.716 -33.346 1.00 93.38 90 ASP A N 1
ATOM 713 C CA . ASP A 1 90 ? 24.037 -1.582 -32.919 1.00 93.38 90 ASP A CA 1
ATOM 714 C C . ASP A 1 90 ? 24.482 -1.657 -31.441 1.00 93.38 90 ASP A C 1
ATOM 716 O O . ASP A 1 90 ? 25.227 -0.791 -30.956 1.00 93.38 90 ASP A O 1
ATOM 720 N N . GLY A 1 91 ? 24.049 -2.701 -30.729 1.00 94.88 91 GLY A N 1
ATOM 721 C CA . GLY A 1 91 ? 24.339 -2.947 -29.322 1.00 94.88 91 GLY A CA 1
ATOM 722 C C . GLY A 1 91 ? 23.540 -2.069 -28.359 1.00 94.88 91 GLY A C 1
ATOM 723 O O . GLY A 1 91 ? 23.939 -1.950 -27.198 1.00 94.88 91 GLY A O 1
ATOM 724 N N . TRP A 1 92 ? 22.457 -1.425 -28.809 1.00 97.25 92 TRP A N 1
ATOM 725 C CA . TRP A 1 92 ? 21.547 -0.688 -27.933 1.00 97.25 92 TRP A CA 1
ATOM 726 C C . TRP A 1 92 ? 20.338 -1.545 -27.529 1.00 97.25 92 TRP A C 1
ATOM 728 O O . TRP A 1 92 ? 19.822 -2.311 -28.344 1.00 97.25 92 TRP A O 1
ATOM 738 N N . PRO A 1 93 ? 19.873 -1.437 -26.274 1.00 97.31 93 PRO A N 1
ATOM 739 C CA . PRO A 1 93 ? 18.703 -2.158 -25.803 1.00 97.31 93 PRO A CA 1
ATOM 740 C C . PRO A 1 93 ? 17.410 -1.479 -26.260 1.00 97.31 93 PRO A C 1
ATOM 742 O O . PRO A 1 93 ? 17.340 -0.258 -26.411 1.00 97.31 93 PRO A O 1
ATOM 745 N N . MET A 1 94 ? 16.369 -2.286 -26.407 1.00 96.12 94 MET A N 1
ATOM 746 C CA . MET A 1 94 ? 15.014 -1.876 -26.733 1.00 96.12 94 MET A CA 1
ATOM 747 C C . MET A 1 94 ? 14.033 -2.649 -25.856 1.00 96.12 94 MET A C 1
ATOM 749 O O . MET A 1 94 ? 14.157 -3.864 -25.699 1.00 96.12 94 MET A O 1
ATOM 753 N N . ILE A 1 95 ? 13.046 -1.941 -25.316 1.00 96.50 95 ILE A N 1
ATOM 754 C CA . ILE A 1 95 ? 11.971 -2.503 -24.495 1.00 96.50 95 ILE A CA 1
ATOM 755 C C . ILE A 1 95 ? 10.659 -2.288 -25.237 1.00 96.50 95 ILE A C 1
ATOM 757 O O . ILE A 1 95 ? 10.432 -1.194 -25.750 1.00 96.50 95 ILE A O 1
ATOM 761 N N . ASN A 1 96 ? 9.828 -3.330 -25.346 1.00 96.00 96 ASN A N 1
ATOM 762 C CA . ASN A 1 96 ? 8.490 -3.269 -25.958 1.00 96.00 96 ASN A CA 1
ATOM 763 C C . ASN A 1 96 ? 8.437 -2.496 -27.298 1.00 96.00 96 ASN A C 1
ATOM 765 O O . ASN A 1 96 ? 7.519 -1.723 -27.569 1.00 96.00 96 ASN A O 1
ATOM 769 N N . SER A 1 97 ? 9.471 -2.639 -28.134 1.00 94.00 97 SER A N 1
ATOM 770 C CA . SER A 1 97 ? 9.607 -1.890 -29.395 1.00 94.00 97 SER A CA 1
ATOM 771 C C . SER A 1 97 ? 9.498 -0.358 -29.258 1.00 94.00 97 SER A C 1
ATOM 773 O O . SER A 1 97 ? 9.026 0.306 -30.177 1.00 94.00 97 SER A O 1
ATOM 775 N N . GLY A 1 98 ? 9.901 0.204 -28.115 1.00 94.19 98 GLY A N 1
ATOM 776 C CA . GLY A 1 98 ? 9.825 1.637 -27.820 1.00 94.19 98 GLY A CA 1
ATOM 777 C C . GLY A 1 98 ? 8.451 2.133 -27.358 1.00 94.19 98 GLY A C 1
ATOM 778 O O . GLY A 1 98 ? 8.264 3.338 -27.255 1.00 94.19 98 GLY A O 1
ATOM 779 N N . ARG A 1 99 ? 7.487 1.245 -27.069 1.00 95.81 99 ARG A N 1
ATOM 780 C CA . ARG A 1 99 ? 6.120 1.615 -26.635 1.00 95.81 99 ARG A CA 1
ATOM 781 C C . ARG A 1 99 ? 5.954 1.776 -25.115 1.00 95.81 99 ARG A C 1
ATOM 783 O O . ARG A 1 99 ? 4.831 1.756 -24.612 1.00 95.81 99 ARG A O 1
ATOM 790 N N . GLY A 1 100 ? 7.055 1.889 -24.377 1.00 96.44 100 GLY A N 1
ATOM 791 C CA . GLY A 1 100 ? 7.024 1.955 -22.915 1.00 96.44 100 GLY A CA 1
ATOM 792 C C . GLY A 1 100 ? 6.717 0.600 -22.252 1.00 96.44 100 GLY A C 1
ATOM 793 O O . GLY A 1 100 ? 6.854 -0.444 -22.893 1.00 96.44 100 GLY A O 1
ATOM 794 N N . PRO A 1 101 ? 6.315 0.597 -20.972 1.00 97.81 101 PRO A N 1
ATOM 795 C CA . PRO A 1 101 ? 6.005 -0.611 -20.207 1.00 97.81 101 PRO A CA 1
ATOM 796 C C . PRO A 1 101 ? 4.970 -1.545 -20.845 1.00 97.81 101 PRO A C 1
ATOM 798 O O . PRO A 1 101 ? 3.961 -1.081 -21.379 1.00 97.81 101 PRO A O 1
ATOM 801 N N . THR A 1 102 ? 5.165 -2.863 -20.756 1.00 95.94 102 THR A N 1
ATOM 802 C CA . THR A 1 102 ? 4.170 -3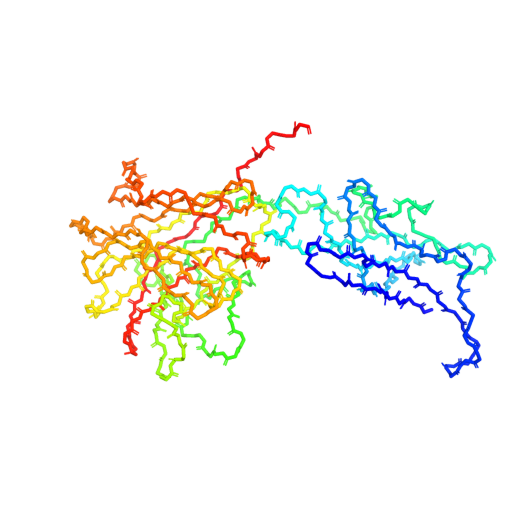.828 -21.259 1.00 95.94 102 THR A CA 1
ATOM 803 C C . THR A 1 102 ? 3.179 -4.246 -20.167 1.00 95.94 102 THR A C 1
ATOM 805 O O . THR A 1 102 ? 3.575 -4.677 -19.089 1.00 95.94 102 THR A O 1
ATOM 808 N N . SER A 1 103 ? 1.875 -4.205 -20.462 1.00 93.75 103 SER A N 1
ATOM 809 C CA . SER A 1 103 ? 0.819 -4.677 -19.544 1.00 93.75 103 SER A CA 1
ATOM 810 C C . SER A 1 103 ? 0.636 -6.202 -19.533 1.00 93.75 103 SER A C 1
ATOM 812 O O . SER A 1 103 ? 0.177 -6.766 -18.541 1.00 93.75 103 SER A O 1
ATOM 814 N N . LEU A 1 104 ? 0.985 -6.881 -20.631 1.00 91.62 104 LEU A N 1
ATOM 815 C CA . LEU A 1 104 ? 0.946 -8.338 -20.756 1.00 91.62 104 LEU A CA 1
ATOM 816 C C . LEU A 1 104 ? 2.029 -8.830 -21.724 1.00 91.62 104 LEU A C 1
ATOM 818 O O . LEU A 1 104 ? 2.034 -8.455 -22.895 1.00 91.62 104 LEU A O 1
ATOM 822 N N . ALA A 1 105 ? 2.908 -9.708 -21.248 1.00 89.75 105 ALA A N 1
ATOM 823 C CA . ALA A 1 105 ? 3.980 -10.301 -22.039 1.00 89.75 105 ALA A CA 1
ATOM 824 C C . ALA A 1 105 ? 4.176 -11.784 -21.678 1.00 89.75 105 ALA A C 1
ATOM 826 O O . ALA A 1 105 ? 3.794 -12.200 -20.579 1.00 89.75 105 ALA A O 1
ATOM 827 N N . PRO A 1 106 ? 4.787 -12.590 -22.567 1.00 87.50 106 PRO A N 1
ATOM 828 C CA . PRO A 1 106 ? 5.270 -13.916 -22.204 1.00 87.50 106 PRO A CA 1
ATOM 829 C C . PRO A 1 106 ? 6.243 -13.839 -21.022 1.00 87.50 106 PRO A C 1
ATOM 831 O O . PRO A 1 106 ? 7.149 -13.004 -21.007 1.00 87.50 106 PRO A O 1
ATOM 834 N N . GLY A 1 107 ? 6.064 -14.722 -20.039 1.00 87.38 107 GLY A N 1
ATOM 835 C CA . GLY A 1 107 ? 6.979 -14.820 -18.907 1.00 87.38 107 GLY A CA 1
ATOM 836 C C . GLY A 1 107 ? 8.384 -15.283 -19.328 1.00 87.38 107 GLY A C 1
ATOM 837 O O . GLY A 1 107 ? 8.539 -15.971 -20.341 1.00 87.38 107 GLY A O 1
ATOM 838 N N . PRO A 1 108 ? 9.427 -14.946 -18.547 1.00 88.75 108 PRO A N 1
ATOM 839 C CA . PRO A 1 108 ? 10.792 -15.408 -18.802 1.00 88.75 108 PRO A CA 1
ATOM 840 C C . PRO A 1 108 ? 10.958 -16.919 -18.614 1.00 88.75 108 PRO A C 1
ATOM 842 O O . PRO A 1 108 ? 11.866 -17.503 -19.190 1.00 88.75 108 PRO A O 1
ATOM 845 N N . LEU A 1 109 ? 10.112 -17.556 -17.807 1.00 87.31 109 LEU A N 1
ATOM 846 C CA . LEU A 1 109 ? 10.223 -18.961 -17.431 1.00 87.31 109 LEU A CA 1
ATOM 847 C C . LEU A 1 109 ? 8.885 -19.661 -17.656 1.00 87.31 109 LEU A C 1
ATOM 849 O O . LEU A 1 109 ? 7.831 -19.038 -17.515 1.00 87.31 109 LEU A O 1
ATOM 853 N N . ASP A 1 110 ? 8.939 -20.959 -17.943 1.00 83.00 110 ASP A N 1
ATOM 854 C CA . ASP A 1 110 ? 7.759 -21.824 -18.002 1.00 83.00 110 ASP A CA 1
ATOM 855 C C . ASP A 1 110 ? 7.315 -22.194 -16.580 1.00 83.00 110 ASP A C 1
ATOM 857 O O . ASP A 1 110 ? 7.530 -23.298 -16.079 1.00 83.00 110 ASP A O 1
ATOM 861 N N . VAL A 1 111 ? 6.795 -21.193 -15.871 1.00 79.94 111 VAL A N 1
ATOM 862 C CA . VAL A 1 111 ? 6.234 -21.341 -14.532 1.00 79.94 111 VAL A CA 1
ATOM 863 C C . VAL A 1 111 ? 4.736 -21.115 -14.600 1.00 79.94 111 VAL A C 1
ATOM 865 O O . VAL A 1 111 ? 4.253 -20.145 -15.187 1.00 79.94 111 VAL A O 1
ATOM 868 N N . SER A 1 112 ? 3.983 -22.014 -13.975 1.00 75.56 112 SER A N 1
ATOM 869 C CA . SER A 1 112 ? 2.549 -21.815 -13.808 1.00 75.56 112 SER A CA 1
ATOM 870 C C . SER A 1 112 ? 2.309 -20.564 -12.966 1.00 75.56 112 SER A C 1
ATOM 872 O O . SER A 1 112 ? 2.941 -20.374 -11.924 1.00 75.56 112 SER A O 1
ATOM 874 N N . LYS A 1 113 ? 1.388 -19.705 -13.410 1.00 69.75 113 LYS A N 1
ATOM 875 C CA . LYS A 1 113 ? 0.937 -18.565 -12.612 1.00 69.75 113 LYS A CA 1
ATOM 876 C C . LYS A 1 113 ? 0.353 -19.102 -11.304 1.00 69.75 113 LYS A C 1
ATOM 878 O O . LYS A 1 113 ? -0.564 -19.916 -11.333 1.00 69.75 113 LYS A O 1
ATOM 883 N N . ALA A 1 114 ? 0.881 -18.654 -10.168 1.00 69.81 114 ALA A N 1
ATOM 884 C CA . ALA A 1 114 ? 0.249 -18.933 -8.887 1.00 69.81 114 ALA A CA 1
ATOM 885 C C . ALA A 1 114 ? -1.121 -18.238 -8.849 1.00 69.81 114 ALA A C 1
ATOM 887 O O . ALA A 1 114 ? -1.217 -17.029 -9.087 1.00 69.81 114 ALA A O 1
ATOM 888 N N . GLU A 1 115 ? -2.174 -19.000 -8.559 1.00 64.81 115 GLU A N 1
ATOM 889 C CA . GLU A 1 115 ? -3.508 -18.468 -8.282 1.00 64.81 115 GLU A CA 1
ATOM 890 C C . GLU A 1 115 ? -3.482 -17.784 -6.911 1.00 64.81 115 GLU A C 1
ATOM 892 O O . GLU A 1 115 ? -3.756 -18.390 -5.877 1.00 64.81 115 GLU A O 1
ATOM 897 N N . ASN A 1 116 ? -3.091 -16.512 -6.889 1.00 67.50 116 ASN A N 1
ATOM 898 C CA . ASN A 1 116 ? -3.209 -15.694 -5.692 1.00 67.50 116 ASN A CA 1
ATOM 899 C C . ASN A 1 116 ? -4.615 -15.101 -5.646 1.00 67.50 116 ASN A C 1
ATOM 901 O O . ASN A 1 116 ? -5.009 -14.341 -6.534 1.00 67.50 116 ASN A O 1
ATOM 905 N N . SER A 1 117 ? -5.356 -15.422 -4.585 1.00 76.88 117 SER A N 1
ATOM 906 C CA . SER A 1 117 ? -6.602 -14.728 -4.273 1.00 76.88 117 SER A CA 1
ATOM 907 C C . SER A 1 117 ? -6.337 -13.225 -4.151 1.00 76.88 117 SER A C 1
ATOM 909 O O . SER A 1 117 ? -5.417 -12.795 -3.453 1.00 76.88 117 SER A O 1
ATOM 911 N N . ALA A 1 118 ? -7.160 -12.422 -4.827 1.00 81.25 118 ALA A N 1
ATOM 912 C CA . ALA A 1 118 ? -7.157 -10.972 -4.653 1.00 81.25 118 ALA A CA 1
ATOM 913 C C . ALA A 1 118 ? -7.648 -10.582 -3.246 1.00 81.25 118 ALA A C 1
ATOM 915 O O . ALA A 1 118 ? -7.216 -9.571 -2.692 1.00 81.25 118 ALA A O 1
ATOM 916 N N . GLU A 1 119 ? -8.527 -11.401 -2.659 1.00 91.81 119 GLU A N 1
ATOM 917 C CA . GLU A 1 119 ? -8.921 -11.286 -1.260 1.00 91.81 119 GLU A CA 1
ATOM 918 C C . GLU A 1 119 ? -7.806 -11.786 -0.344 1.00 91.81 119 GLU A C 1
ATOM 920 O O . GLU A 1 119 ? -7.180 -12.819 -0.591 1.00 91.81 119 GLU A O 1
ATOM 925 N N . PHE A 1 120 ? -7.622 -11.068 0.757 1.00 94.94 120 PHE A N 1
ATOM 926 C CA . PHE A 1 120 ? -6.782 -11.479 1.864 1.00 94.94 120 PHE A CA 1
ATOM 927 C C . PHE A 1 120 ? -7.592 -11.709 3.116 1.00 94.94 120 PHE A C 1
ATOM 929 O O . PHE A 1 120 ? -8.455 -10.901 3.462 1.00 94.94 120 PHE A O 1
ATOM 936 N N . PHE A 1 121 ? -7.231 -12.766 3.823 1.00 95.88 121 PHE A N 1
ATOM 937 C CA . PHE A 1 121 ? -7.752 -13.078 5.131 1.00 95.88 121 PHE A CA 1
ATOM 938 C C . PHE A 1 121 ? -6.613 -13.590 6.003 1.00 95.88 121 PHE A C 1
ATOM 940 O O . PHE A 1 121 ? -5.863 -14.469 5.581 1.00 95.88 121 PHE A O 1
ATOM 947 N N . ASP A 1 122 ? -6.523 -13.064 7.217 1.00 96.62 122 ASP A N 1
ATOM 948 C CA . ASP A 1 122 ? -5.672 -13.611 8.264 1.00 96.62 122 ASP A CA 1
ATOM 949 C C . ASP A 1 122 ? -6.503 -13.722 9.543 1.00 96.62 122 ASP A C 1
ATOM 951 O O . ASP A 1 122 ? -7.064 -12.733 10.017 1.00 96.62 122 ASP A O 1
ATOM 955 N N . GLY A 1 123 ? -6.627 -14.948 10.050 1.00 96.62 123 GLY A N 1
ATOM 956 C CA . GLY A 1 123 ? -7.279 -15.256 11.325 1.00 96.62 123 GLY A CA 1
ATOM 957 C C . GLY A 1 123 ? -6.286 -15.456 12.465 1.00 96.62 123 GLY A C 1
ATOM 958 O O . GLY A 1 123 ? -6.650 -16.016 13.487 1.00 96.62 123 GLY A O 1
ATOM 959 N N . PHE A 1 124 ? -5.008 -15.121 12.257 1.00 96.75 124 PHE A N 1
ATOM 960 C CA . PHE A 1 124 ? -3.956 -15.161 13.271 1.00 96.75 124 PHE A CA 1
ATOM 961 C C . PHE A 1 124 ? -3.839 -16.518 13.992 1.00 96.75 124 PHE A C 1
ATOM 963 O O . PHE A 1 124 ? -3.567 -16.602 15.187 1.00 96.75 124 PHE A O 1
ATOM 970 N N . ASN A 1 125 ? -4.028 -17.606 13.240 1.00 94.06 125 ASN A N 1
ATOM 971 C CA . ASN A 1 125 ? -3.975 -18.981 13.750 1.00 94.06 125 ASN A CA 1
ATOM 972 C C . ASN A 1 125 ? -2.566 -19.595 13.703 1.00 94.06 125 ASN A C 1
ATOM 974 O O . ASN A 1 125 ? -2.332 -20.670 14.257 1.00 94.06 125 ASN A O 1
ATOM 978 N N . ALA A 1 126 ? -1.624 -18.938 13.022 1.00 92.50 126 ALA A N 1
ATOM 979 C CA . ALA A 1 126 ? -0.233 -19.364 12.948 1.00 92.50 126 ALA A CA 1
ATOM 980 C C . ALA A 1 126 ? 0.563 -18.886 14.173 1.00 92.50 126 ALA A C 1
ATOM 982 O O . ALA A 1 126 ? 0.252 -17.871 14.785 1.00 92.50 126 ALA A O 1
ATOM 983 N N . THR A 1 127 ? 1.645 -19.584 14.521 1.00 89.88 127 THR A N 1
ATOM 984 C CA . THR A 1 127 ? 2.517 -19.201 15.650 1.00 89.88 127 THR A CA 1
ATOM 985 C C . THR A 1 127 ? 3.357 -17.949 15.382 1.00 89.88 127 THR A C 1
ATOM 987 O O . THR A 1 127 ? 3.983 -17.420 16.300 1.00 89.88 127 THR A O 1
ATOM 990 N N . GLN A 1 128 ? 3.390 -17.478 14.135 1.00 91.19 128 GLN A N 1
ATOM 991 C CA . GLN A 1 128 ? 4.104 -16.286 13.687 1.00 91.19 128 GLN A CA 1
ATOM 992 C C . GLN A 1 128 ? 3.242 -15.519 12.679 1.00 91.19 128 GLN A C 1
ATOM 994 O O . GLN A 1 128 ? 2.429 -16.118 11.977 1.00 91.19 128 GLN A O 1
ATOM 999 N N . LEU A 1 129 ? 3.444 -14.202 12.597 1.00 92.56 129 LEU A N 1
ATOM 1000 C CA . LEU A 1 129 ? 2.844 -13.377 11.549 1.00 92.56 129 LEU A CA 1
ATOM 1001 C C . LEU A 1 129 ? 3.390 -13.768 10.171 1.00 92.56 129 LEU A C 1
ATOM 1003 O O . LEU A 1 129 ? 4.585 -14.038 10.029 1.00 92.56 129 LEU A O 1
ATOM 1007 N N . GLY A 1 130 ? 2.518 -13.754 9.161 1.00 92.06 130 GLY A N 1
ATOM 1008 C CA . GLY A 1 130 ? 2.904 -13.928 7.762 1.00 92.06 130 GLY A CA 1
ATOM 1009 C C . GLY A 1 130 ? 3.875 -12.846 7.269 1.00 92.06 130 GLY A C 1
ATOM 1010 O O . GLY A 1 130 ? 3.948 -11.744 7.819 1.00 92.06 130 GLY A O 1
ATOM 1011 N N . LEU A 1 131 ? 4.629 -13.161 6.211 1.00 92.62 131 LEU A N 1
ATOM 1012 C CA . LEU A 1 131 ? 5.655 -12.275 5.635 1.00 92.62 131 LEU A CA 1
ATOM 1013 C C . LEU A 1 131 ? 5.070 -11.021 4.962 1.00 92.62 131 LEU A C 1
ATOM 1015 O O . LEU A 1 131 ? 5.797 -10.082 4.647 1.00 92.62 131 LEU A O 1
ATOM 1019 N N . GLU A 1 132 ? 3.762 -11.006 4.724 1.00 92.06 132 GLU A N 1
ATOM 1020 C CA . GLU A 1 132 ? 3.011 -9.883 4.176 1.00 92.06 132 GLU A CA 1
ATOM 1021 C C . GLU A 1 132 ? 2.789 -8.738 5.173 1.00 92.06 132 GLU A C 1
ATOM 1023 O O . GLU A 1 132 ? 2.444 -7.628 4.753 1.00 92.06 132 GLU A O 1
ATOM 1028 N N . TRP A 1 133 ? 2.974 -8.991 6.471 1.00 95.31 133 TRP A N 1
ATOM 1029 C CA . TRP A 1 133 ? 2.817 -7.984 7.511 1.00 95.31 133 TRP A CA 1
ATOM 1030 C C . TRP A 1 133 ? 4.031 -7.061 7.580 1.00 95.31 133 TRP A C 1
ATOM 1032 O O . TRP A 1 133 ? 5.182 -7.490 7.615 1.00 95.31 133 TRP A O 1
ATOM 1042 N N . GLN A 1 134 ? 3.755 -5.761 7.615 1.00 94.56 134 GLN A N 1
ATOM 1043 C CA . GLN A 1 134 ? 4.738 -4.687 7.596 1.00 94.56 134 GLN A CA 1
ATOM 1044 C C . GLN A 1 134 ? 4.497 -3.716 8.743 1.00 94.56 134 GLN A C 1
ATOM 1046 O O . GLN A 1 134 ? 3.389 -3.581 9.263 1.00 94.56 134 GLN A O 1
ATOM 1051 N N . TRP A 1 135 ? 5.547 -2.997 9.120 1.00 91.50 135 TRP A N 1
ATOM 1052 C CA . TRP A 1 135 ? 5.478 -2.005 10.179 1.00 91.50 135 TRP A CA 1
ATOM 1053 C C . TRP A 1 135 ? 6.553 -0.923 10.047 1.00 91.50 135 TRP A C 1
ATOM 1055 O O . TRP A 1 135 ? 7.555 -1.122 9.355 1.00 91.50 135 TRP A O 1
ATOM 1065 N N . PRO A 1 136 ? 6.388 0.230 10.726 1.00 88.06 136 PRO A N 1
ATOM 1066 C CA . PRO A 1 136 ? 7.392 1.287 10.729 1.00 88.06 136 PRO A CA 1
ATOM 1067 C C . PRO A 1 136 ? 8.745 0.804 11.269 1.00 88.06 136 PRO A C 1
ATOM 1069 O O . PRO A 1 136 ? 8.849 0.362 12.411 1.00 88.06 136 PRO A O 1
ATOM 1072 N N . MET A 1 137 ? 9.798 0.954 10.462 1.00 82.69 137 MET A N 1
ATOM 1073 C CA . MET A 1 137 ? 11.147 0.441 10.751 1.00 82.69 137 MET A CA 1
ATOM 1074 C C . MET A 1 137 ? 11.795 1.052 12.001 1.00 82.69 137 MET A C 1
ATOM 1076 O O . MET A 1 137 ? 12.511 0.369 12.725 1.00 82.69 137 MET A O 1
ATOM 1080 N N . PHE A 1 138 ? 11.567 2.342 12.258 1.00 75.56 138 PHE A N 1
ATOM 1081 C CA . PHE A 1 138 ? 12.307 3.088 13.285 1.00 75.56 138 PHE A CA 1
ATOM 1082 C C . PHE A 1 138 ? 11.881 2.775 14.722 1.00 75.56 138 PHE A C 1
ATOM 1084 O O . PHE A 1 138 ? 12.495 3.275 15.662 1.00 75.56 138 PHE A O 1
ATOM 1091 N N . PHE A 1 139 ? 10.839 1.964 14.909 1.00 72.75 139 PHE A N 1
ATOM 1092 C CA . PHE A 1 139 ? 10.296 1.662 16.224 1.00 72.75 139 PHE A CA 1
ATOM 1093 C C . PHE A 1 139 ? 10.038 0.173 16.342 1.00 72.75 139 PHE A C 1
ATOM 1095 O O . PHE A 1 139 ? 9.360 -0.411 15.495 1.00 72.75 139 PHE A O 1
ATOM 1102 N N . LYS A 1 140 ? 10.542 -0.426 17.424 1.00 78.81 140 LYS A N 1
ATOM 1103 C CA . LYS A 1 140 ? 10.193 -1.799 17.770 1.00 78.81 140 LYS A CA 1
ATOM 1104 C C . LYS A 1 140 ? 8.672 -1.884 17.906 1.00 78.81 140 LYS A C 1
ATOM 1106 O O . LYS A 1 140 ? 8.085 -1.168 18.716 1.00 78.81 140 LYS A O 1
ATOM 1111 N N . GLN A 1 141 ? 8.057 -2.730 17.090 1.00 83.62 141 GLN A N 1
ATOM 1112 C CA . GLN A 1 141 ? 6.649 -3.063 17.237 1.00 83.62 141 GLN A CA 1
ATOM 1113 C C . GLN A 1 141 ? 6.525 -4.230 18.202 1.00 83.62 141 GLN A C 1
ATOM 1115 O O . GLN A 1 141 ? 7.122 -5.283 17.980 1.00 83.62 141 GLN A O 1
ATOM 1120 N N . GLU A 1 142 ? 5.733 -4.052 19.251 1.00 90.31 142 GLU A N 1
ATOM 1121 C CA . GLU A 1 142 ? 5.356 -5.150 20.138 1.00 90.31 142 GLU A CA 1
ATOM 1122 C C . GLU A 1 142 ? 4.085 -5.802 19.571 1.00 90.31 142 GLU A C 1
ATOM 1124 O O . GLU A 1 142 ? 2.976 -5.598 20.066 1.00 90.31 142 GLU A O 1
ATOM 1129 N N . ALA A 1 143 ? 4.258 -6.527 18.462 1.00 92.38 143 ALA A N 1
ATOM 1130 C CA . ALA A 1 143 ? 3.211 -7.291 17.791 1.00 92.38 143 ALA A CA 1
ATOM 1131 C C . ALA A 1 143 ? 3.476 -8.790 17.964 1.00 92.38 143 ALA A C 1
ATOM 1133 O O . ALA A 1 143 ? 4.589 -9.264 17.723 1.00 92.38 143 ALA A O 1
ATOM 1134 N N . ARG A 1 144 ? 2.460 -9.544 18.384 1.00 93.12 144 ARG A N 1
ATOM 1135 C CA . ARG A 1 144 ? 2.550 -10.998 18.568 1.00 93.12 144 ARG A CA 1
ATOM 1136 C C . ARG A 1 144 ? 1.239 -11.678 18.209 1.00 93.12 144 ARG A C 1
ATOM 1138 O O . ARG A 1 144 ? 0.184 -11.052 18.267 1.00 93.12 144 ARG A O 1
ATOM 1145 N N . VAL A 1 145 ? 1.319 -12.968 17.906 1.00 94.56 145 VAL A N 1
ATOM 1146 C CA . VAL A 1 145 ? 0.141 -13.815 17.730 1.00 94.56 145 VAL A CA 1
ATOM 1147 C C . VAL A 1 145 ? -0.079 -14.650 18.987 1.00 94.56 145 VAL A C 1
ATOM 1149 O O . VAL A 1 145 ? 0.850 -15.280 19.494 1.00 94.56 145 VAL A O 1
ATOM 1152 N N . GLU A 1 146 ? -1.305 -14.655 19.496 1.00 93.75 146 GLU A N 1
ATOM 1153 C CA . GLU A 1 146 ? -1.739 -15.512 20.596 1.00 93.75 146 GLU A CA 1
ATOM 1154 C C . GLU A 1 146 ? -2.685 -16.590 20.064 1.00 93.75 146 GLU A C 1
ATOM 1156 O O . GLU A 1 146 ? -3.891 -16.395 19.940 1.00 93.75 146 GLU A O 1
ATOM 1161 N N . VAL A 1 147 ? -2.114 -17.751 19.737 1.00 87.56 147 VAL A N 1
ATOM 1162 C CA . VAL A 1 147 ? -2.861 -18.893 19.178 1.00 87.56 147 VAL A CA 1
ATOM 1163 C C . VAL A 1 147 ? -3.735 -19.569 20.243 1.00 87.56 147 VAL A C 1
ATOM 1165 O O . VAL A 1 147 ? -4.829 -20.061 19.957 1.00 87.56 147 VAL A O 1
ATOM 1168 N N . ALA A 1 148 ? -3.272 -19.580 21.497 1.00 75.25 148 ALA A N 1
ATOM 1169 C CA . ALA A 1 148 ? -4.035 -20.107 22.621 1.00 75.25 148 ALA A CA 1
ATOM 1170 C C . ALA A 1 148 ? -5.280 -19.234 22.855 1.00 75.25 148 ALA A C 1
ATOM 1172 O O . ALA A 1 148 ? -5.164 -18.097 23.302 1.00 75.25 148 ALA A O 1
ATOM 1173 N N . GLY A 1 149 ? -6.463 -19.769 22.541 1.00 68.00 149 GLY A N 1
ATOM 1174 C CA . GLY A 1 149 ? -7.738 -19.047 22.648 1.00 68.00 149 GLY A CA 1
ATOM 1175 C C . GLY A 1 149 ? -8.458 -18.779 21.324 1.00 68.00 149 GLY A C 1
ATOM 1176 O O . GLY A 1 149 ? -9.501 -18.136 21.359 1.00 68.00 149 GLY A O 1
ATOM 1177 N N . GLY A 1 150 ? -7.955 -19.286 20.191 1.00 75.56 150 GLY A N 1
ATOM 1178 C CA . GLY A 1 150 ? -8.647 -19.202 18.895 1.00 75.56 150 GLY A CA 1
ATOM 1179 C C . GLY A 1 150 ? -7.987 -18.308 17.843 1.00 75.56 150 GLY A C 1
ATOM 1180 O O . GLY A 1 150 ? -8.587 -18.135 16.793 1.00 75.56 150 GLY A O 1
ATOM 1181 N N . GLY A 1 151 ? -6.773 -17.807 18.108 1.00 89.31 151 GLY A N 1
ATOM 1182 C CA . GLY A 1 151 ? -6.010 -16.956 17.191 1.00 89.31 151 GLY A CA 1
ATOM 1183 C C . GLY A 1 151 ? -6.304 -15.470 17.386 1.00 89.31 151 GLY A C 1
ATOM 1184 O O . GLY A 1 151 ? -7.408 -15.008 17.139 1.00 89.31 151 GLY A O 1
ATOM 1185 N N . TYR A 1 152 ? -5.316 -14.707 17.860 1.00 94.88 152 TYR A N 1
ATOM 1186 C CA . TYR A 1 152 ? -5.418 -13.250 17.977 1.00 94.88 152 TYR A CA 1
ATOM 1187 C C . TYR A 1 152 ? -4.121 -12.579 17.561 1.00 94.88 152 TYR A C 1
ATOM 1189 O O . TYR A 1 152 ? -3.045 -12.967 18.020 1.00 94.88 152 TYR A O 1
ATOM 1197 N N . LEU A 1 153 ? -4.225 -11.488 16.807 1.00 96.69 153 LEU A N 1
ATOM 1198 C CA . LEU A 1 153 ? -3.165 -10.493 16.759 1.00 96.69 153 LEU A CA 1
ATOM 1199 C C . LEU A 1 153 ? -3.264 -9.600 17.989 1.00 96.69 153 LEU A C 1
ATOM 1201 O O . LEU A 1 153 ? -4.297 -8.981 18.249 1.00 96.69 153 LEU A O 1
ATOM 1205 N N . VAL A 1 154 ? -2.157 -9.490 18.711 1.00 94.81 154 VAL A N 1
ATOM 1206 C CA . VAL A 1 154 ? -2.033 -8.635 19.883 1.00 94.81 154 VAL A CA 1
ATOM 1207 C C . VAL A 1 154 ? -1.006 -7.548 19.613 1.00 94.81 154 VAL A C 1
ATOM 1209 O O . VAL A 1 154 ? 0.160 -7.837 19.339 1.00 94.81 154 VAL A O 1
ATOM 1212 N N . LEU A 1 155 ? -1.457 -6.297 19.699 1.00 94.06 155 LEU A N 1
ATOM 1213 C CA . LEU A 1 155 ? -0.641 -5.100 19.531 1.00 94.06 155 LEU A CA 1
ATOM 1214 C C . LEU A 1 155 ? -0.525 -4.385 20.875 1.00 94.06 155 LEU A C 1
ATOM 1216 O O . LEU A 1 155 ? -1.517 -3.904 21.424 1.00 94.06 155 LEU A O 1
ATOM 1220 N N . GLU A 1 156 ? 0.690 -4.306 21.403 1.00 91.12 156 GLU A N 1
ATOM 1221 C CA . GLU A 1 156 ? 0.970 -3.661 22.682 1.00 91.12 156 GLU A CA 1
ATOM 1222 C C . GLU A 1 156 ? 1.657 -2.313 22.467 1.00 91.12 156 GLU A C 1
ATOM 1224 O O . GLU A 1 156 ? 2.606 -2.202 21.696 1.00 91.12 156 GLU A O 1
ATOM 1229 N N . SER A 1 157 ? 1.179 -1.269 23.142 1.00 86.62 157 SER A N 1
ATOM 1230 C CA . SER A 1 157 ? 1.747 0.080 23.040 1.00 86.62 157 SER A CA 1
ATOM 1231 C C . SER A 1 157 ? 3.123 0.139 23.728 1.00 86.62 157 SER A C 1
ATOM 1233 O O . SER A 1 157 ? 3.199 -0.112 24.935 1.00 86.62 157 SER A O 1
ATOM 1235 N N . PRO A 1 158 ? 4.222 0.493 23.028 1.00 79.19 158 PRO A N 1
ATOM 1236 C CA . PRO A 1 158 ? 5.563 0.357 23.576 1.00 79.19 158 PRO A CA 1
ATOM 1237 C C . PRO A 1 158 ? 5.890 1.465 24.582 1.00 79.19 158 PRO A C 1
ATOM 1239 O O . PRO A 1 158 ? 5.385 2.591 24.510 1.00 79.19 158 PRO A O 1
ATOM 1242 N N . LYS A 1 159 ? 6.801 1.168 25.516 1.00 72.69 159 LYS A N 1
ATOM 1243 C CA . LYS A 1 159 ? 7.358 2.170 26.438 1.00 72.69 159 LYS A CA 1
ATOM 1244 C C . LYS A 1 159 ? 8.173 3.203 25.655 1.00 72.69 159 LYS A C 1
ATOM 1246 O O . LYS A 1 159 ? 9.055 2.836 24.888 1.00 72.69 159 LYS A O 1
ATOM 1251 N N . GLY A 1 160 ? 7.889 4.490 25.864 1.00 61.41 160 GLY A N 1
ATOM 1252 C CA . GLY A 1 160 ? 8.581 5.580 25.166 1.00 61.41 160 GLY A CA 1
ATOM 1253 C C . GLY A 1 160 ? 8.184 5.740 23.695 1.00 61.41 160 GLY A C 1
ATOM 1254 O O . GLY A 1 160 ? 8.928 6.358 22.937 1.00 61.41 160 GLY A O 1
ATOM 1255 N N . SER A 1 161 ? 7.038 5.182 23.278 1.00 54.41 161 SER A N 1
ATOM 1256 C CA . SER A 1 161 ? 6.546 5.348 21.911 1.00 54.41 161 SER A CA 1
ATOM 1257 C C . SER A 1 161 ? 6.341 6.832 21.591 1.00 54.41 161 SER A C 1
ATOM 1259 O O . SER A 1 161 ? 5.588 7.494 22.303 1.00 54.41 161 SER A O 1
ATOM 1261 N N . PRO A 1 162 ? 6.891 7.351 20.480 1.00 51.69 162 PRO A N 1
ATOM 1262 C CA . PRO A 1 162 ? 6.399 8.585 19.877 1.00 51.69 162 PRO A CA 1
ATOM 1263 C C . PRO A 1 162 ? 5.100 8.336 19.096 1.00 51.69 162 PRO A C 1
ATOM 1265 O O . PRO A 1 162 ? 4.765 9.102 18.195 1.00 51.69 162 PRO A O 1
ATOM 1268 N N . GLY A 1 163 ? 4.417 7.211 19.351 1.00 52.53 163 GLY A N 1
ATOM 1269 C CA . GLY A 1 163 ? 3.082 6.942 18.847 1.00 52.53 163 GLY A CA 1
ATOM 1270 C C . GLY A 1 163 ? 2.207 8.145 19.134 1.00 52.53 163 GLY A C 1
ATOM 1271 O O . GLY A 1 163 ? 2.115 8.590 20.277 1.00 52.53 163 GLY A O 1
ATOM 1272 N N . ASP A 1 164 ? 1.610 8.691 18.081 1.00 62.69 164 ASP A N 1
ATOM 1273 C CA . ASP A 1 164 ? 0.491 9.590 18.290 1.00 62.69 164 ASP A CA 1
ATOM 1274 C C . ASP A 1 164 ? -0.643 8.818 18.983 1.00 62.69 164 ASP A C 1
ATOM 1276 O O . ASP A 1 164 ? -0.598 7.598 19.171 1.00 62.69 164 ASP A O 1
ATOM 1280 N N . GLU A 1 165 ? -1.675 9.548 19.377 1.00 73.12 165 GLU A N 1
ATOM 1281 C CA . GLU A 1 165 ? -2.837 9.014 20.080 1.00 73.12 165 GLU A CA 1
ATOM 1282 C C . GLU A 1 165 ? -3.508 7.798 19.384 1.00 73.12 165 GLU A C 1
ATOM 1284 O O . GLU A 1 165 ? -4.230 7.034 20.038 1.00 73.12 165 GLU A O 1
ATOM 1289 N N . TRP A 1 166 ? -3.243 7.568 18.092 1.00 84.62 166 TRP A N 1
ATOM 1290 C CA . TRP A 1 166 ? -3.987 6.659 17.217 1.00 84.62 166 TRP A CA 1
ATOM 1291 C C . TRP A 1 166 ? -3.152 5.523 16.597 1.00 84.62 166 TRP A C 1
ATOM 1293 O O . TRP A 1 166 ? -3.686 4.447 16.322 1.00 84.62 166 TRP A O 1
ATOM 1303 N N . THR A 1 167 ? -1.845 5.724 16.402 1.00 85.50 167 THR A N 1
ATOM 1304 C CA . THR A 1 167 ? -0.938 4.832 15.653 1.00 85.50 167 THR A CA 1
ATOM 1305 C C . THR A 1 167 ? 0.280 4.399 16.483 1.00 85.50 167 THR A C 1
ATOM 1307 O O . THR A 1 167 ? 1.431 4.481 16.049 1.00 85.50 167 THR A O 1
ATOM 1310 N N . GLY A 1 168 ? 0.023 3.927 17.709 1.00 86.69 168 GLY A N 1
ATOM 1311 C CA . GLY A 1 168 ? 1.039 3.440 18.651 1.00 86.69 168 GLY A CA 1
ATOM 1312 C C . GLY A 1 168 ? 1.884 2.290 18.090 1.00 86.69 168 GLY A C 1
ATOM 1313 O O . GLY A 1 168 ? 3.012 2.507 17.639 1.00 86.69 168 GLY A O 1
ATOM 1314 N N . THR A 1 169 ? 1.325 1.081 18.126 1.00 91.81 169 THR A N 1
ATOM 1315 C CA . THR A 1 169 ? 1.837 -0.120 17.453 1.00 91.81 169 THR A CA 1
ATOM 1316 C C . THR A 1 169 ? 1.007 -0.390 16.211 1.00 91.81 169 THR A C 1
ATOM 1318 O O . THR A 1 169 ? -0.219 -0.284 16.244 1.00 91.81 169 THR A O 1
ATOM 1321 N N . VAL A 1 170 ? 1.673 -0.727 15.112 1.00 93.75 170 VAL A N 1
ATOM 1322 C CA . VAL A 1 170 ? 1.065 -0.867 13.790 1.00 93.75 170 VAL A CA 1
ATOM 1323 C C . VAL A 1 170 ? 1.468 -2.205 13.186 1.00 93.75 170 VAL A C 1
ATOM 1325 O O . VAL A 1 170 ? 2.657 -2.505 13.098 1.00 93.75 170 VAL A O 1
ATOM 1328 N N . ALA A 1 171 ? 0.481 -2.963 12.716 1.00 95.94 171 ALA A N 1
ATOM 1329 C CA . ALA A 1 171 ? 0.667 -4.067 11.782 1.00 95.94 171 ALA A CA 1
ATOM 1330 C C . ALA A 1 171 ? -0.122 -3.736 10.514 1.00 95.94 171 ALA A C 1
ATOM 1332 O O . ALA A 1 171 ? -1.340 -3.559 10.557 1.00 95.94 171 ALA A O 1
ATOM 1333 N N . ALA A 1 172 ? 0.575 -3.588 9.395 1.00 96.25 172 ALA A N 1
ATOM 1334 C CA . ALA A 1 172 ? 0.016 -3.075 8.155 1.00 96.25 172 ALA A CA 1
ATOM 1335 C C . ALA A 1 172 ? 0.249 -4.035 6.992 1.00 96.25 172 ALA A C 1
ATOM 1337 O O . ALA A 1 172 ? 1.245 -4.750 6.949 1.00 96.25 172 ALA A O 1
ATOM 1338 N N . ARG A 1 173 ? -0.657 -4.008 6.017 1.00 95.44 173 ARG A N 1
ATOM 1339 C CA . ARG A 1 173 ? -0.550 -4.764 4.773 1.00 95.44 173 ARG A CA 1
ATOM 1340 C C . ARG A 1 173 ? -0.792 -3.853 3.582 1.00 95.44 173 ARG A C 1
ATOM 1342 O O . ARG A 1 173 ? -1.768 -3.101 3.552 1.00 95.44 173 ARG A O 1
A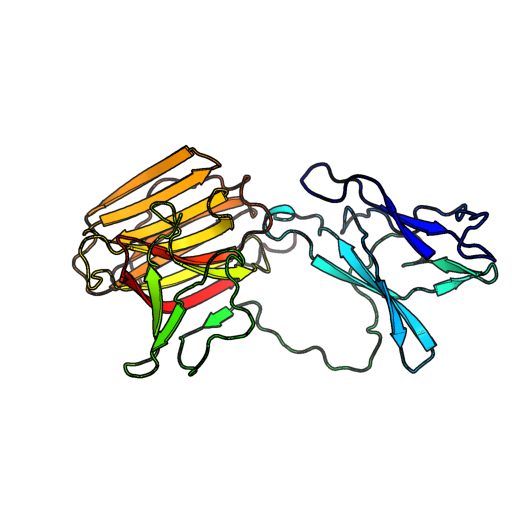TOM 1349 N N . ARG A 1 174 ? 0.097 -3.934 2.593 1.00 93.88 174 ARG A N 1
ATOM 1350 C CA . ARG A 1 174 ? 0.014 -3.145 1.358 1.00 93.88 174 ARG A CA 1
ATOM 1351 C C . ARG A 1 174 ? -1.269 -3.480 0.598 1.00 93.88 174 ARG A C 1
ATOM 1353 O O . ARG A 1 174 ? -1.635 -4.652 0.491 1.00 93.88 174 ARG A O 1
ATOM 1360 N N . ILE A 1 175 ? -1.941 -2.463 0.062 1.00 92.75 175 ILE A N 1
ATOM 1361 C CA . ILE A 1 175 ? -3.111 -2.673 -0.799 1.00 92.75 175 ILE A CA 1
ATOM 1362 C C . ILE A 1 175 ? -2.681 -3.050 -2.220 1.00 92.75 175 ILE A C 1
ATOM 1364 O O . ILE A 1 175 ? -1.648 -2.598 -2.710 1.00 92.75 175 ILE A O 1
ATOM 1368 N N . VAL A 1 176 ? -3.496 -3.867 -2.887 1.00 89.69 176 VAL A N 1
ATOM 1369 C CA . VAL A 1 176 ? -3.300 -4.279 -4.295 1.00 89.69 176 VAL A CA 1
ATOM 1370 C C . VAL A 1 176 ? -4.325 -3.643 -5.246 1.00 89.69 176 VAL A C 1
ATOM 1372 O O . VAL A 1 176 ? -4.244 -3.797 -6.461 1.00 89.69 176 VAL A O 1
ATOM 1375 N N . SER A 1 177 ? -5.296 -2.924 -4.684 1.00 91.94 177 SER A N 1
ATOM 1376 C CA . SER A 1 177 ? -6.311 -2.128 -5.371 1.00 91.94 177 SER A CA 1
ATOM 1377 C C . SER A 1 177 ? -6.702 -0.975 -4.453 1.00 91.94 177 SER A C 1
ATOM 1379 O O . SER A 1 177 ? -6.715 -1.158 -3.236 1.00 91.94 177 SER A O 1
ATOM 1381 N N . GLY A 1 178 ? -7.000 0.197 -5.011 1.00 92.69 178 GLY A N 1
ATOM 1382 C CA . GLY A 1 178 ? -7.512 1.335 -4.249 1.00 92.69 178 GLY A CA 1
ATOM 1383 C C . GLY A 1 178 ? -8.972 1.215 -3.838 1.00 92.69 178 GLY A C 1
ATOM 1384 O O . GLY A 1 178 ? -9.389 1.905 -2.912 1.00 92.69 178 GLY A O 1
ATOM 1385 N N . ASP A 1 179 ? -9.721 0.318 -4.473 1.00 94.69 179 ASP A N 1
ATOM 1386 C CA . ASP A 1 179 ? -11.129 0.094 -4.180 1.00 94.69 179 ASP A CA 1
ATOM 1387 C C . ASP A 1 179 ? -11.261 -1.242 -3.458 1.00 94.69 179 ASP A C 1
ATOM 1389 O O . ASP A 1 179 ? -11.020 -2.316 -4.016 1.00 94.69 179 ASP A O 1
ATOM 1393 N N . PHE A 1 180 ? -11.591 -1.182 -2.172 1.00 96.56 180 PHE A N 1
ATOM 1394 C CA . PHE A 1 180 ? -11.640 -2.361 -1.320 1.00 96.56 180 PHE A CA 1
ATOM 1395 C C . PHE A 1 180 ? -12.535 -2.154 -0.102 1.00 96.56 180 PHE A C 1
ATOM 1397 O O . PHE A 1 180 ? -12.827 -1.034 0.322 1.00 96.56 180 PHE A O 1
ATOM 1404 N N . VAL A 1 181 ? -12.910 -3.271 0.515 1.00 98.12 181 VAL A N 1
ATOM 1405 C CA . VAL A 1 181 ? -13.491 -3.305 1.855 1.00 98.12 181 VAL A CA 1
ATOM 1406 C C . VAL A 1 181 ? -12.533 -4.051 2.773 1.00 98.12 181 VAL A C 1
ATOM 1408 O O . VAL A 1 181 ? -12.210 -5.214 2.535 1.00 98.12 181 VAL A O 1
ATOM 1411 N N . ALA A 1 182 ? -12.088 -3.382 3.831 1.00 98.62 182 ALA A N 1
ATOM 1412 C CA . ALA A 1 182 ? -11.359 -3.989 4.931 1.00 98.62 182 ALA A CA 1
ATOM 1413 C C . ALA A 1 182 ? -12.285 -4.148 6.138 1.00 98.62 182 ALA A C 1
ATOM 1415 O O . ALA A 1 182 ? -13.006 -3.217 6.500 1.00 98.62 182 ALA A O 1
ATOM 1416 N N . THR A 1 183 ? -12.263 -5.320 6.764 1.00 98.75 183 THR A N 1
ATOM 1417 C CA . THR A 1 183 ? -13.020 -5.617 7.985 1.00 98.75 183 THR A CA 1
ATOM 1418 C C . THR A 1 183 ? -12.151 -6.355 8.990 1.00 98.75 183 THR A C 1
ATOM 1420 O O . THR A 1 183 ? -11.261 -7.108 8.607 1.00 98.75 183 THR A O 1
ATOM 1423 N N . THR A 1 184 ? -12.398 -6.129 10.274 1.00 98.81 184 THR A N 1
ATOM 1424 C CA . THR A 1 184 ? -11.742 -6.836 11.381 1.00 98.81 184 THR A CA 1
ATOM 1425 C C . THR A 1 184 ? -12.701 -6.938 12.561 1.00 98.81 184 THR A C 1
ATOM 1427 O O . THR A 1 184 ? -13.658 -6.163 12.646 1.00 98.81 184 THR A O 1
ATOM 1430 N N . LEU A 1 185 ? -12.439 -7.868 13.476 1.00 98.00 185 LEU A N 1
ATOM 1431 C CA . LEU A 1 185 ? -13.104 -7.949 14.771 1.00 98.00 185 LEU A CA 1
ATOM 1432 C C . LEU A 1 185 ? -12.107 -7.558 15.864 1.00 98.00 185 LEU A C 1
ATOM 1434 O O . LEU A 1 185 ? -11.125 -8.261 16.097 1.00 98.00 185 LEU A O 1
ATOM 1438 N N . ALA A 1 186 ? -12.363 -6.420 16.505 1.00 96.88 186 ALA A N 1
ATOM 1439 C CA . ALA A 1 186 ? -11.495 -5.823 17.511 1.00 96.88 186 ALA A CA 1
ATOM 1440 C C . ALA A 1 186 ? -12.132 -5.911 18.900 1.00 96.88 186 ALA A C 1
ATOM 1442 O O . ALA A 1 186 ? -13.318 -5.613 19.067 1.00 96.88 186 ALA A O 1
ATOM 1443 N N . GLU A 1 187 ? -11.354 -6.270 19.918 1.00 93.06 187 GLU A N 1
ATOM 1444 C CA . GLU A 1 187 ? -11.844 -6.228 21.295 1.00 93.06 187 GLU A CA 1
ATOM 1445 C C . GLU A 1 187 ? -12.182 -4.789 21.709 1.00 93.06 187 GLU A C 1
ATOM 1447 O O . GLU A 1 187 ? -11.376 -3.866 21.595 1.00 93.06 187 GLU A O 1
ATOM 1452 N N . ALA A 1 188 ? -13.397 -4.598 22.223 1.00 85.38 188 ALA A N 1
ATOM 1453 C CA . ALA A 1 188 ? -13.913 -3.285 22.600 1.00 85.38 188 ALA A CA 1
ATOM 1454 C C . ALA A 1 188 ? -13.525 -2.890 24.034 1.00 85.38 188 ALA A C 1
ATOM 1456 O O . ALA A 1 188 ? -13.666 -1.732 24.433 1.00 85.38 188 ALA A O 1
ATOM 1457 N N . ARG A 1 189 ? -13.057 -3.863 24.825 1.00 73.69 189 ARG A N 1
ATOM 1458 C CA . ARG A 1 189 ? -12.658 -3.701 26.225 1.00 73.69 189 ARG A CA 1
ATOM 1459 C C . ARG A 1 189 ? -11.254 -4.262 26.420 1.00 73.69 189 ARG A C 1
ATOM 1461 O O . ARG A 1 189 ? -11.094 -5.420 26.779 1.00 73.69 189 ARG A O 1
ATOM 1468 N N . GLY A 1 190 ? -10.243 -3.430 26.183 1.00 63.91 190 GLY A N 1
ATOM 1469 C CA . GLY A 1 190 ? -8.858 -3.784 26.491 1.00 63.91 190 GLY A CA 1
ATOM 1470 C C . GLY A 1 190 ? -8.590 -3.839 28.000 1.00 63.91 190 GLY A C 1
ATOM 1471 O O . GLY A 1 190 ? -9.368 -3.334 28.811 1.00 63.91 190 GLY A O 1
ATOM 1472 N N . ALA A 1 191 ? -7.438 -4.398 28.380 1.00 54.47 191 ALA A N 1
ATOM 1473 C CA . ALA A 1 191 ? -7.005 -4.513 29.778 1.00 54.47 191 ALA A CA 1
ATOM 1474 C C . ALA A 1 191 ? -6.817 -3.155 30.491 1.00 54.47 191 ALA A C 1
ATOM 1476 O O . ALA A 1 191 ? -6.831 -3.094 31.719 1.00 54.47 191 ALA A O 1
ATOM 1477 N N . SER A 1 192 ? -6.653 -2.062 29.734 1.00 66.56 192 SER A N 1
ATOM 1478 C CA . SER A 1 192 ? -6.553 -0.693 30.255 1.00 66.56 192 SER A CA 1
ATOM 1479 C C . SER A 1 192 ? -7.655 0.208 29.674 1.00 66.56 192 SER A C 1
ATOM 1481 O O . SER A 1 192 ? -7.876 0.157 28.459 1.00 66.56 192 SER A O 1
ATOM 1483 N N . PRO A 1 193 ? -8.283 1.095 30.482 1.00 67.50 193 PRO A N 1
ATOM 1484 C CA . PRO A 1 193 ? -9.312 2.044 30.035 1.00 67.50 193 PRO A CA 1
ATOM 1485 C C . PRO A 1 193 ? -8.897 2.968 28.882 1.00 67.50 193 PRO A C 1
ATOM 1487 O O . PRO A 1 193 ? -9.756 3.522 28.203 1.00 67.50 193 PRO A O 1
ATOM 1490 N N . GLN A 1 194 ? -7.593 3.148 28.670 1.00 72.19 194 GLN A N 1
ATOM 1491 C CA . GLN A 1 194 ? -7.033 4.011 27.625 1.00 72.19 194 GLN A CA 1
ATOM 1492 C C . GLN A 1 194 ? -6.590 3.235 26.378 1.00 72.19 194 GLN A C 1
ATOM 1494 O O . GLN A 1 194 ? -6.046 3.837 25.456 1.00 72.19 194 GLN A O 1
ATOM 1499 N N . SER A 1 195 ? -6.789 1.914 26.347 1.00 87.56 195 SER A N 1
ATOM 1500 C CA . SER A 1 195 ? -6.433 1.093 25.187 1.00 87.56 195 SER A CA 1
ATOM 1501 C C . SER A 1 195 ? -7.408 1.348 24.048 1.00 87.56 195 SER A C 1
ATOM 1503 O O . SER A 1 195 ? -8.621 1.420 24.270 1.00 87.56 195 SER A O 1
ATOM 1505 N N . ARG A 1 196 ? -6.876 1.445 22.834 1.00 91.81 196 ARG A N 1
ATOM 1506 C CA . ARG A 1 196 ? -7.652 1.553 21.604 1.00 91.81 196 ARG A CA 1
ATOM 1507 C C . ARG A 1 196 ? -7.176 0.525 20.591 1.00 91.81 196 ARG A C 1
ATOM 1509 O O . ARG A 1 196 ? -5.972 0.378 20.383 1.00 91.81 196 ARG A O 1
ATOM 1516 N N . ALA A 1 197 ? -8.133 -0.136 19.955 1.00 95.44 197 ALA A N 1
ATOM 1517 C CA . ALA A 1 197 ? -7.927 -1.033 18.828 1.00 95.44 197 ALA A CA 1
ATOM 1518 C C . ALA A 1 197 ? -8.535 -0.395 17.573 1.00 95.44 197 ALA A C 1
ATOM 1520 O O . ALA A 1 197 ? -9.707 -0.010 17.588 1.00 95.44 197 ALA A O 1
ATOM 1521 N N . GLY A 1 198 ? -7.745 -0.240 16.512 1.00 96.69 198 GLY A N 1
ATOM 1522 C CA . GLY A 1 198 ? -8.151 0.481 15.310 1.00 96.69 198 GLY A CA 1
ATOM 1523 C C . GLY A 1 198 ? -7.902 -0.246 13.996 1.00 96.69 198 GLY A C 1
ATOM 1524 O O . GLY A 1 198 ? -7.041 -1.117 13.895 1.00 96.69 198 GLY A O 1
ATOM 1525 N N . LEU A 1 199 ? -8.669 0.164 12.985 1.00 98.62 199 LEU A N 1
ATOM 1526 C CA . LEU A 1 199 ? -8.542 -0.200 11.577 1.00 98.62 199 LEU A CA 1
ATOM 1527 C C . LEU A 1 199 ? -8.348 1.087 10.767 1.00 98.62 199 LEU A C 1
ATOM 1529 O O . LEU A 1 199 ? -9.180 1.994 10.839 1.00 98.62 199 LEU A O 1
ATOM 1533 N N . SER A 1 200 ? -7.261 1.165 10.003 1.00 97.94 200 SER A N 1
ATOM 1534 C CA . SER A 1 200 ? -6.800 2.428 9.416 1.00 97.94 200 SER A CA 1
ATOM 1535 C C . SER A 1 200 ? -6.312 2.277 7.979 1.00 97.94 200 SER A C 1
ATOM 1537 O O . SER A 1 200 ? -5.711 1.261 7.630 1.00 97.94 200 SER A O 1
ATOM 1539 N N . ALA A 1 201 ? -6.499 3.321 7.172 1.00 97.62 201 ALA A N 1
ATOM 1540 C CA . ALA A 1 201 ? -5.691 3.559 5.984 1.00 97.62 201 ALA A CA 1
ATOM 1541 C C . ALA A 1 201 ? -4.412 4.280 6.423 1.00 97.62 201 ALA A C 1
ATOM 1543 O O . ALA A 1 201 ? -4.466 5.301 7.112 1.00 97.62 201 ALA A O 1
ATOM 1544 N N . TYR A 1 202 ? -3.260 3.719 6.069 1.00 95.44 202 TYR A N 1
ATOM 1545 C CA . TYR A 1 202 ? -1.979 4.093 6.658 1.00 95.44 202 TYR A CA 1
ATOM 1546 C C . TYR A 1 202 ? -0.873 4.131 5.606 1.00 95.44 202 TYR A C 1
ATOM 1548 O O . TYR A 1 202 ? -0.628 3.134 4.932 1.00 95.44 202 TYR A O 1
ATOM 1556 N N . SER A 1 203 ? -0.155 5.245 5.493 1.00 92.88 203 SER A N 1
ATOM 1557 C CA . SER A 1 203 ? 1.151 5.271 4.813 1.00 92.88 203 SER A CA 1
ATOM 1558 C C . SER A 1 203 ? 2.269 5.596 5.795 1.00 92.88 203 SER A C 1
ATOM 1560 O O . SER A 1 203 ? 3.293 4.915 5.844 1.00 92.88 203 SER A O 1
ATOM 1562 N N . TRP A 1 204 ? 2.035 6.591 6.644 1.00 89.75 204 TRP A N 1
ATOM 1563 C CA . TRP A 1 204 ? 2.872 6.909 7.787 1.00 89.75 204 TRP A CA 1
ATOM 1564 C C . TRP A 1 204 ? 2.010 7.414 8.941 1.00 89.75 204 TRP A C 1
ATOM 1566 O O . TRP A 1 204 ? 0.823 7.690 8.781 1.00 89.75 204 TRP A O 1
ATOM 1576 N N . ARG A 1 205 ? 2.619 7.573 10.119 1.00 85.38 205 ARG A N 1
ATOM 1577 C CA . ARG A 1 205 ? 1.925 8.056 11.324 1.00 85.38 205 ARG A CA 1
ATOM 1578 C C . ARG A 1 205 ? 1.217 9.384 11.055 1.00 85.38 205 ARG A C 1
ATOM 1580 O O . ARG A 1 205 ? 0.075 9.568 11.438 1.00 85.38 205 ARG A O 1
ATOM 1587 N N . ASP A 1 206 ? 1.875 10.290 10.341 1.00 89.44 206 ASP A N 1
ATOM 1588 C CA . ASP A 1 206 ? 1.350 11.614 10.014 1.00 89.44 206 ASP A CA 1
ATOM 1589 C C . ASP A 1 206 ? 0.530 11.663 8.712 1.00 89.44 206 ASP A C 1
ATOM 1591 O O . ASP A 1 206 ? 0.211 12.745 8.230 1.00 89.44 206 ASP A O 1
ATOM 1595 N N . ARG A 1 207 ? 0.213 10.507 8.126 1.00 93.75 207 ARG A N 1
ATOM 1596 C CA . ARG A 1 207 ? -0.584 10.360 6.904 1.00 93.75 207 ARG A CA 1
ATOM 1597 C C . ARG A 1 207 ? -1.474 9.139 7.059 1.00 93.75 207 ARG A C 1
ATOM 1599 O O . ARG A 1 207 ? -1.201 8.063 6.515 1.00 93.75 207 ARG A O 1
ATOM 1606 N N . SER A 1 208 ? -2.487 9.290 7.900 1.00 95.44 208 SER A N 1
ATOM 1607 C CA . SER A 1 208 ? -3.364 8.184 8.255 1.00 95.44 208 SER A CA 1
ATOM 1608 C C . SER A 1 208 ? -4.756 8.649 8.658 1.00 95.44 208 SER A C 1
ATOM 1610 O O . SER A 1 208 ? -4.958 9.751 9.167 1.00 95.44 208 SER A O 1
ATOM 1612 N N . ILE A 1 209 ? -5.730 7.784 8.414 1.00 97.38 209 ILE A N 1
ATOM 1613 C CA . ILE A 1 209 ? -7.119 7.941 8.846 1.00 97.38 209 ILE A CA 1
ATOM 1614 C C . ILE A 1 209 ? -7.625 6.581 9.304 1.00 97.38 209 ILE A C 1
ATOM 1616 O O . ILE A 1 209 ? -7.223 5.552 8.755 1.00 97.38 209 ILE A O 1
ATOM 1620 N N . GLY A 1 210 ? -8.527 6.548 10.273 1.00 97.94 210 GLY A N 1
ATOM 1621 C CA . GLY A 1 210 ? -9.005 5.269 10.768 1.00 97.94 210 GLY A CA 1
ATOM 1622 C C . GLY A 1 210 ? -10.199 5.359 11.690 1.00 97.94 210 GLY A C 1
ATOM 1623 O O . GLY A 1 210 ? -10.611 6.430 12.130 1.00 97.94 210 GLY A O 1
ATOM 1624 N N . ILE A 1 211 ? -10.729 4.185 12.003 1.00 98.50 211 ILE A N 1
ATOM 1625 C CA . ILE A 1 211 ? -11.726 3.976 13.047 1.00 98.50 211 ILE A CA 1
ATOM 1626 C C . ILE A 1 211 ? -11.075 3.222 14.201 1.00 98.50 211 ILE A C 1
ATOM 1628 O O . ILE A 1 211 ? -10.302 2.294 13.975 1.00 98.50 211 ILE A O 1
ATOM 1632 N N . ALA A 1 212 ? -11.374 3.607 15.438 1.00 96.44 212 ALA A N 1
ATOM 1633 C CA . ALA A 1 212 ? -10.880 2.926 16.627 1.00 96.44 212 ALA A CA 1
ATOM 1634 C C . ALA A 1 212 ? -11.970 2.765 17.687 1.00 96.44 212 ALA A C 1
ATOM 1636 O O . ALA A 1 212 ? -12.795 3.657 17.885 1.00 96.44 212 ALA A O 1
ATOM 1637 N N . VAL A 1 213 ? -11.935 1.641 18.401 1.00 95.25 213 VAL A N 1
ATOM 1638 C CA . VAL A 1 213 ? -12.740 1.391 19.601 1.00 95.25 213 VAL A CA 1
ATOM 1639 C C . VAL A 1 213 ? -11.845 1.419 20.837 1.00 95.25 213 VAL A C 1
ATOM 1641 O O . VAL A 1 213 ? -10.754 0.854 20.836 1.00 95.25 213 VAL A O 1
ATOM 1644 N N . GLY A 1 214 ? -12.293 2.095 21.892 1.00 90.50 214 GLY A N 1
ATOM 1645 C CA . GLY A 1 214 ? -11.586 2.175 23.171 1.00 90.50 214 GLY A CA 1
ATOM 1646 C C . GLY A 1 214 ? -12.159 3.264 24.073 1.00 90.50 214 GLY A C 1
ATOM 1647 O O . GLY A 1 214 ? -12.862 4.157 23.603 1.00 90.50 214 GLY A O 1
ATOM 1648 N N . GLY A 1 215 ? -11.915 3.189 25.384 1.00 84.75 215 GLY A N 1
ATOM 1649 C CA . GLY A 1 215 ? -12.435 4.186 26.333 1.00 84.75 215 GLY A CA 1
ATOM 1650 C C . GLY A 1 215 ? -13.965 4.332 26.321 1.00 84.75 215 GLY A C 1
ATOM 1651 O O . GLY A 1 215 ? -14.482 5.420 26.552 1.00 84.75 215 GLY A O 1
ATOM 1652 N N . SER A 1 216 ? -14.695 3.247 26.031 1.00 88.75 216 SER A N 1
ATOM 1653 C CA . SER A 1 216 ? -16.160 3.224 25.831 1.00 88.75 216 SER A CA 1
ATOM 1654 C C . SER A 1 216 ? -16.672 4.034 24.631 1.00 88.75 216 SER A C 1
ATOM 1656 O O . SER A 1 216 ? -17.863 4.336 24.563 1.00 88.75 216 SER A O 1
ATOM 1658 N N . LYS A 1 217 ? -15.804 4.370 23.673 1.00 93.75 217 LYS A N 1
ATOM 1659 C CA . LYS A 1 217 ? -16.153 5.117 22.461 1.00 93.75 217 LYS A CA 1
ATOM 1660 C C . LYS A 1 217 ? -15.764 4.355 21.197 1.00 93.75 217 LYS A C 1
ATOM 1662 O O . LYS A 1 217 ? -14.821 3.564 21.209 1.00 93.75 217 LYS A O 1
ATOM 1667 N N . VAL A 1 218 ? -16.468 4.646 20.105 1.00 96.88 218 VAL A N 1
ATOM 1668 C CA . VAL A 1 218 ? -15.993 4.393 18.736 1.00 96.88 218 VAL A CA 1
ATOM 1669 C C . VAL A 1 218 ? -15.689 5.747 18.108 1.00 96.88 218 VAL A C 1
ATOM 1671 O O . VAL A 1 218 ? -16.522 6.651 18.168 1.00 96.88 218 VAL A O 1
ATOM 1674 N N . MET A 1 219 ? -14.488 5.906 17.560 1.00 97.06 219 MET A N 1
ATOM 1675 C CA . MET A 1 219 ? -13.948 7.186 17.104 1.00 97.06 219 MET A CA 1
ATOM 1676 C C . MET A 1 219 ? -13.426 7.059 15.676 1.00 97.06 219 MET A C 1
ATOM 1678 O O . MET A 1 219 ? -12.619 6.177 15.391 1.00 97.06 219 MET A O 1
ATOM 1682 N N . LEU A 1 220 ? -13.863 7.964 14.805 1.00 98.50 220 LEU A N 1
ATOM 1683 C CA . LEU A 1 220 ? -13.266 8.209 13.498 1.00 98.50 220 LEU A CA 1
ATOM 1684 C C . LEU A 1 220 ? -12.255 9.340 13.650 1.00 98.50 220 LEU A C 1
ATOM 1686 O O . LEU A 1 220 ? -12.592 10.413 14.155 1.00 98.50 220 LEU A O 1
ATOM 1690 N N . TRP A 1 221 ? -11.036 9.114 13.184 1.00 96.62 221 TRP A N 1
ATOM 1691 C CA . TRP A 1 221 ? -9.938 10.054 13.327 1.00 96.62 221 TRP A CA 1
ATOM 1692 C C . TRP A 1 221 ? -9.174 10.242 12.016 1.00 96.62 221 TRP A C 1
ATOM 1694 O O . TRP A 1 221 ? -9.184 9.388 11.125 1.00 96.62 221 TRP A O 1
ATOM 1704 N N . ARG A 1 222 ? -8.506 11.390 11.910 1.00 95.94 222 ARG A N 1
ATOM 1705 C CA . ARG A 1 222 ? -7.615 11.754 10.808 1.00 95.94 222 ARG A CA 1
ATOM 1706 C C . ARG A 1 222 ? -6.345 12.376 11.348 1.00 95.94 222 ARG A C 1
ATOM 1708 O O . ARG A 1 222 ? -6.396 13.175 12.283 1.00 95.94 222 ARG A O 1
ATOM 1715 N N . ARG A 1 223 ? -5.228 12.053 10.704 1.00 93.69 223 ARG A N 1
ATOM 1716 C CA . ARG A 1 223 ? -3.939 12.673 10.952 1.00 93.69 223 ARG A CA 1
ATOM 1717 C C . ARG A 1 223 ? -3.241 13.055 9.650 1.00 93.69 223 ARG A C 1
ATOM 1719 O O . ARG A 1 223 ? -2.950 12.202 8.816 1.00 93.69 223 ARG A O 1
ATOM 1726 N N . GLU A 1 224 ? -2.934 14.343 9.534 1.00 93.69 224 GLU A N 1
ATOM 1727 C CA . GLU A 1 224 ? -2.195 14.929 8.417 1.00 93.69 224 GLU A CA 1
ATOM 1728 C C . GLU A 1 224 ? -1.105 15.872 8.947 1.00 93.69 224 GLU A C 1
ATOM 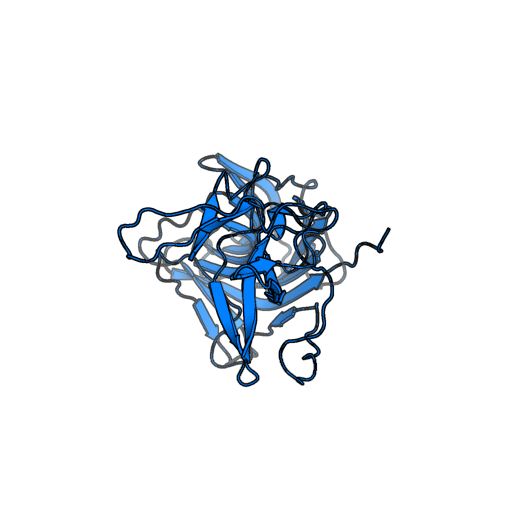1730 O O . GLU A 1 224 ? -1.358 16.961 9.469 1.00 93.69 224 GLU A O 1
ATOM 1735 N N . GLY A 1 225 ? 0.148 15.431 8.871 1.00 90.56 225 GLY A N 1
ATOM 1736 C CA . GLY A 1 225 ? 1.279 16.127 9.469 1.00 90.56 225 GLY A CA 1
ATOM 1737 C C . GLY A 1 225 ? 1.141 16.239 10.994 1.00 90.56 225 GLY A C 1
ATOM 1738 O O . GLY A 1 225 ? 1.182 15.257 11.746 1.00 90.56 225 GLY A O 1
ATOM 1739 N N . LYS A 1 226 ? 1.020 17.480 11.467 1.00 88.75 226 LYS A N 1
ATOM 1740 C CA . LYS A 1 226 ? 0.810 17.797 12.888 1.00 88.75 226 LYS A CA 1
ATOM 1741 C C . LYS A 1 226 ? -0.669 17.914 13.253 1.00 88.75 226 LYS A C 1
ATOM 1743 O O . LYS A 1 226 ? -0.974 17.921 14.441 1.00 88.75 226 LYS A O 1
ATOM 1748 N N . ASP A 1 227 ? -1.557 18.006 12.266 1.00 90.56 227 ASP A N 1
ATOM 1749 C CA . ASP A 1 227 ? -2.989 18.108 12.509 1.00 90.56 227 ASP A CA 1
ATOM 1750 C C . ASP A 1 227 ? -3.555 16.724 12.826 1.00 90.56 227 ASP A C 1
ATOM 1752 O O . ASP A 1 227 ? -3.325 15.759 12.095 1.00 90.56 227 ASP A O 1
ATOM 1756 N N . THR A 1 228 ? -4.239 16.617 13.959 1.00 91.75 228 THR A N 1
ATOM 1757 C CA . THR A 1 228 ? -4.878 15.388 14.431 1.00 91.75 228 THR A CA 1
ATOM 1758 C C . THR A 1 228 ? -6.288 15.735 14.865 1.00 91.75 228 THR A C 1
ATOM 1760 O O . THR A 1 228 ? -6.484 16.585 15.732 1.00 91.75 228 THR A O 1
ATOM 1763 N N . GLN A 1 229 ? -7.269 15.067 14.267 1.00 94.00 229 GLN A N 1
ATOM 1764 C CA . GLN A 1 229 ? -8.679 15.383 14.445 1.00 94.00 229 GLN A CA 1
ATOM 1765 C C . GLN A 1 229 ? -9.474 14.121 14.750 1.00 94.00 229 GLN A C 1
ATOM 1767 O O . GLN A 1 229 ? -9.303 13.093 14.098 1.00 94.00 229 GLN A O 1
ATOM 1772 N N . THR A 1 230 ? -10.398 14.224 15.704 1.00 96.19 230 THR A N 1
ATOM 1773 C CA . THR A 1 230 ? -11.518 13.284 15.818 1.00 96.19 230 THR A CA 1
ATOM 1774 C C . THR A 1 230 ? -12.661 13.838 14.977 1.00 96.19 230 THR A C 1
ATOM 1776 O O . THR A 1 230 ? -13.220 14.877 15.314 1.00 96.19 230 THR A O 1
ATOM 1779 N N . LEU A 1 231 ? -12.987 13.172 13.872 1.00 97.94 231 LEU A N 1
ATOM 1780 C CA . LEU A 1 231 ? -14.008 13.623 12.923 1.00 97.94 231 LEU A CA 1
ATOM 1781 C C . LEU A 1 231 ? -15.422 13.239 13.374 1.00 97.94 231 LEU A C 1
ATOM 1783 O O . LEU A 1 231 ? -16.378 13.960 13.106 1.00 97.94 231 LEU A O 1
ATOM 1787 N N . ALA A 1 232 ? -15.557 12.103 14.061 1.00 98.31 232 ALA A N 1
ATOM 1788 C CA . ALA A 1 232 ? -16.804 11.656 14.670 1.00 98.31 232 ALA A CA 1
ATOM 1789 C C . ALA A 1 232 ? -16.512 10.752 15.873 1.00 98.31 232 ALA A C 1
ATOM 1791 O O . ALA A 1 232 ? -15.512 10.034 15.900 1.00 98.31 232 ALA A O 1
ATOM 1792 N N . SER A 1 233 ? -17.389 10.777 16.874 1.00 97.38 233 SER A N 1
ATOM 1793 C CA . SER A 1 233 ? -17.285 9.922 18.056 1.00 97.38 233 SER A CA 1
ATOM 1794 C C . SER A 1 233 ? -18.664 9.638 18.632 1.00 97.38 233 SER A C 1
ATOM 1796 O O . SER A 1 233 ? -19.521 10.520 18.669 1.00 97.38 233 SER A O 1
ATOM 1798 N N . ILE A 1 234 ? -18.867 8.411 19.094 1.00 97.25 234 ILE A N 1
ATOM 1799 C CA . ILE A 1 234 ? -20.111 7.943 19.709 1.00 97.25 234 ILE A CA 1
ATOM 1800 C C . ILE A 1 234 ? -19.808 7.049 20.911 1.00 97.25 234 ILE A C 1
ATOM 1802 O O . ILE A 1 234 ? -18.698 6.527 21.039 1.00 97.25 234 ILE A O 1
ATOM 1806 N N . ASP A 1 235 ? -20.805 6.818 21.762 1.00 95.94 235 ASP A N 1
ATOM 1807 C CA . ASP A 1 235 ? -20.725 5.743 22.751 1.00 95.94 235 ASP A CA 1
ATOM 1808 C C . ASP A 1 235 ? -20.656 4.380 22.060 1.00 95.94 235 ASP A C 1
ATOM 1810 O O . ASP A 1 235 ? -21.446 4.074 21.165 1.00 95.94 235 ASP A O 1
ATOM 1814 N N . ALA A 1 236 ? -19.695 3.557 22.475 1.00 93.31 236 ALA A N 1
ATOM 1815 C CA . ALA A 1 236 ? -19.557 2.212 21.948 1.00 93.31 236 ALA A CA 1
ATOM 1816 C C . ALA A 1 236 ? -20.739 1.337 22.401 1.00 93.31 236 ALA A C 1
ATOM 1818 O O . ALA A 1 236 ? -21.111 1.373 23.582 1.00 93.31 236 ALA A O 1
ATOM 1819 N N . PRO A 1 237 ? -21.302 0.498 21.509 1.00 92.38 237 PRO A N 1
ATOM 1820 C CA . PRO A 1 237 ? -22.257 -0.523 21.911 1.00 92.38 237 PRO A CA 1
ATOM 1821 C C . PRO A 1 237 ? -21.700 -1.390 23.042 1.00 92.38 237 PRO A C 1
ATOM 1823 O O . PRO A 1 237 ? -20.500 -1.671 23.110 1.00 92.38 237 PRO A O 1
ATOM 1826 N N . ARG A 1 238 ? -22.577 -1.855 23.937 1.00 89.38 238 ARG A N 1
ATOM 1827 C CA . ARG A 1 238 ? -22.185 -2.766 25.020 1.00 89.38 238 ARG A CA 1
ATOM 1828 C C . ARG A 1 238 ? -21.927 -4.169 24.462 1.00 89.38 238 ARG A C 1
ATOM 1830 O O . ARG A 1 238 ? -22.781 -5.040 24.564 1.00 89.38 238 ARG A O 1
ATOM 1837 N N . ALA A 1 239 ? -20.737 -4.373 23.913 1.00 90.06 239 ALA A N 1
ATOM 1838 C CA . ALA A 1 239 ? -20.242 -5.650 23.411 1.00 90.06 239 ALA A CA 1
ATOM 1839 C C . ALA A 1 239 ? -18.817 -5.923 23.928 1.00 90.06 239 ALA A C 1
ATOM 1841 O O . ALA A 1 239 ? -18.124 -5.004 24.376 1.00 90.06 239 ALA A O 1
ATOM 1842 N N . GLY A 1 240 ? -18.394 -7.192 23.914 1.00 89.44 240 GLY A N 1
ATOM 1843 C CA . GLY A 1 240 ? -17.013 -7.581 24.240 1.00 89.44 240 GLY A CA 1
ATOM 1844 C C . GLY A 1 240 ? -16.028 -7.248 23.115 1.00 89.44 240 GLY A C 1
ATOM 1845 O O . GLY A 1 240 ? -14.901 -6.834 23.375 1.00 89.44 240 GLY A O 1
ATOM 1846 N N . ALA A 1 241 ? -16.493 -7.337 21.871 1.00 94.00 241 ALA A N 1
ATOM 1847 C CA . ALA A 1 241 ? -15.766 -6.984 20.661 1.00 94.00 241 ALA A CA 1
ATOM 1848 C C . ALA A 1 241 ? -16.703 -6.260 19.686 1.00 94.00 241 ALA A C 1
ATOM 1850 O O . ALA A 1 241 ? -17.924 -6.397 19.782 1.00 94.00 241 ALA A O 1
ATOM 1851 N N . LEU A 1 242 ? -16.132 -5.483 18.769 1.00 97.38 242 LEU A N 1
ATOM 1852 C CA . LEU A 1 242 ? -16.848 -4.812 17.691 1.00 97.38 242 LEU A CA 1
ATOM 1853 C C . LEU A 1 242 ? -16.194 -5.127 16.353 1.00 97.38 242 LEU A C 1
ATOM 1855 O O . LEU A 1 242 ? -14.970 -5.127 16.214 1.00 97.38 242 LEU A O 1
ATOM 1859 N N . TYR A 1 243 ? -17.036 -5.332 15.353 1.00 98.69 243 TYR A N 1
ATOM 1860 C CA . TYR A 1 243 ? -16.611 -5.352 13.970 1.00 98.69 243 TYR A CA 1
ATOM 1861 C C . TYR A 1 243 ? -16.316 -3.919 13.538 1.00 98.69 243 TYR A C 1
ATOM 1863 O O . TYR A 1 243 ? -17.133 -3.023 13.756 1.00 98.69 243 TYR A O 1
ATOM 1871 N N . LEU A 1 244 ? -15.167 -3.708 12.906 1.00 98.81 244 LEU A N 1
ATOM 1872 C CA . LEU A 1 244 ? -14.779 -2.441 12.293 1.00 98.81 244 LEU A CA 1
ATOM 1873 C C . LEU A 1 244 ? -14.688 -2.639 10.782 1.00 98.81 244 LEU A C 1
ATOM 1875 O O . LEU A 1 244 ? -14.191 -3.668 10.321 1.00 98.81 244 LEU A O 1
ATOM 1879 N N . ARG A 1 245 ? -15.155 -1.656 10.011 1.00 98.88 245 ARG A N 1
ATOM 1880 C CA . ARG A 1 245 ? -15.109 -1.665 8.547 1.00 98.88 245 ARG A CA 1
ATOM 1881 C C . ARG A 1 245 ? -14.555 -0.361 8.012 1.00 98.88 245 ARG A C 1
ATOM 1883 O O . ARG A 1 245 ? -14.953 0.717 8.445 1.00 98.88 245 ARG A O 1
ATOM 1890 N N . MET A 1 246 ? -13.708 -0.488 7.002 1.00 98.75 246 MET A N 1
ATOM 1891 C CA . MET A 1 246 ? -13.229 0.594 6.156 1.00 98.75 246 MET A CA 1
ATOM 1892 C C . MET A 1 246 ? -13.543 0.242 4.703 1.00 98.75 246 MET A C 1
ATOM 1894 O O . MET A 1 246 ? -13.139 -0.810 4.219 1.00 98.75 246 MET A O 1
ATOM 1898 N N . THR A 1 247 ? -14.280 1.106 4.015 1.00 98.50 247 THR A N 1
ATOM 1899 C CA . THR A 1 247 ? -14.550 1.000 2.575 1.00 98.50 247 THR A CA 1
ATOM 1900 C C . THR A 1 247 ? -13.796 2.110 1.863 1.00 98.50 247 THR A C 1
ATOM 1902 O O . THR A 1 247 ? -14.031 3.277 2.168 1.00 98.50 247 THR A O 1
ATOM 1905 N N . ALA A 1 248 ? -12.916 1.754 0.934 1.00 97.25 248 ALA A N 1
ATOM 1906 C CA . ALA A 1 248 ? -12.208 2.688 0.067 1.00 97.25 248 ALA A CA 1
ATOM 1907 C C . ALA A 1 248 ? -12.842 2.687 -1.331 1.00 97.25 248 ALA A C 1
ATOM 1909 O O . ALA A 1 248 ? -13.191 1.626 -1.856 1.00 97.25 248 ALA A O 1
ATOM 1910 N N . LYS A 1 249 ? -13.022 3.876 -1.907 1.00 95.06 249 LYS A N 1
ATOM 1911 C CA . LYS A 1 249 ? -13.533 4.097 -3.263 1.00 95.06 249 LYS A CA 1
ATOM 1912 C C . LYS A 1 249 ? -12.715 5.156 -3.979 1.00 95.06 249 LYS A C 1
ATOM 1914 O O . LYS A 1 249 ? -12.244 6.104 -3.348 1.00 95.06 249 LYS A O 1
ATOM 1919 N N . ASP A 1 250 ? -12.606 5.009 -5.294 1.00 90.75 250 ASP A N 1
ATOM 1920 C CA . ASP A 1 250 ? -11.795 5.873 -6.152 1.00 90.75 250 ASP A CA 1
ATOM 1921 C C . ASP A 1 250 ? -10.353 6.024 -5.624 1.00 90.75 250 ASP A C 1
ATOM 1923 O O . ASP A 1 250 ? -9.733 7.077 -5.761 1.00 90.75 250 ASP A O 1
ATOM 1927 N N . GLY A 1 251 ? -9.839 4.987 -4.951 1.00 89.62 251 GLY A N 1
ATOM 1928 C CA . GLY A 1 251 ? -8.538 4.957 -4.280 1.00 89.62 251 GLY A CA 1
ATOM 1929 C C . GLY A 1 251 ? -8.362 5.856 -3.051 1.00 89.62 251 GLY A C 1
ATOM 1930 O O . GLY A 1 251 ? -7.493 5.577 -2.226 1.00 89.62 251 GLY A O 1
ATOM 1931 N N . GLU A 1 252 ? -9.122 6.938 -2.908 1.00 93.19 252 GLU A N 1
ATOM 1932 C CA . GLU A 1 252 ? -8.807 8.013 -1.952 1.00 93.19 252 GLU A CA 1
ATOM 1933 C C . GLU A 1 252 ? -9.992 8.442 -1.080 1.00 93.19 252 GLU A C 1
ATOM 1935 O O . GLU A 1 252 ? -9.807 9.239 -0.161 1.00 93.19 252 GLU A O 1
ATOM 1940 N N . LEU A 1 253 ? -11.202 7.937 -1.328 1.00 96.50 253 LEU A N 1
ATOM 1941 C CA . LEU A 1 253 ? -12.381 8.246 -0.524 1.00 96.50 253 LEU A CA 1
ATOM 1942 C C . LEU A 1 253 ? -12.693 7.094 0.431 1.00 96.50 253 LEU A C 1
ATOM 1944 O O . LEU A 1 253 ? -13.021 5.991 -0.002 1.00 96.50 253 LEU A O 1
ATOM 1948 N N . TYR A 1 254 ? -12.647 7.365 1.732 1.00 98.19 254 TYR A N 1
ATOM 1949 C CA . TYR A 1 254 ? -12.796 6.345 2.765 1.00 98.19 254 TYR A CA 1
ATOM 1950 C C . TYR A 1 254 ? -14.071 6.550 3.574 1.00 98.19 254 TYR A C 1
ATOM 1952 O O . TYR A 1 254 ? -14.391 7.659 3.995 1.00 98.19 254 TYR A O 1
ATOM 1960 N N . ARG A 1 255 ? -14.796 5.464 3.828 1.00 98.56 255 ARG A N 1
ATOM 1961 C CA . ARG A 1 255 ? -15.991 5.437 4.673 1.00 98.56 255 ARG A CA 1
ATOM 1962 C C . ARG A 1 255 ? -15.825 4.370 5.751 1.00 98.56 255 ARG A C 1
ATOM 1964 O O . ARG A 1 255 ? -15.364 3.264 5.462 1.00 98.56 255 ARG A O 1
ATOM 1971 N N . PHE A 1 256 ? -16.195 4.710 6.981 1.00 98.81 256 PHE A N 1
ATOM 1972 C CA . PHE A 1 256 ? -15.962 3.875 8.152 1.00 98.81 256 PHE A CA 1
ATOM 1973 C C . PHE A 1 256 ? -17.271 3.493 8.825 1.00 98.81 256 PHE A C 1
ATOM 1975 O O . PHE A 1 256 ? -18.167 4.318 8.979 1.00 98.81 256 PHE A O 1
ATOM 1982 N N . ALA A 1 257 ? -17.359 2.243 9.263 1.00 98.81 257 ALA A N 1
ATOM 1983 C CA . ALA A 1 257 ? -18.521 1.725 9.964 1.00 98.81 257 ALA A CA 1
ATOM 1984 C C . ALA A 1 257 ? -18.100 0.766 11.073 1.00 98.81 257 ALA A C 1
ATOM 1986 O O . ALA A 1 257 ? -16.999 0.210 11.056 1.00 98.81 257 ALA A O 1
ATOM 1987 N N . TYR A 1 258 ? -19.001 0.544 12.019 1.00 98.69 258 TYR A N 1
ATOM 1988 C CA . TYR A 1 258 ? -18.839 -0.447 13.073 1.00 98.69 258 TYR A CA 1
ATOM 1989 C C . TYR A 1 258 ? -20.121 -1.270 13.228 1.00 98.69 258 TYR A C 1
ATOM 1991 O O . TYR A 1 258 ? -21.201 -0.853 12.803 1.00 98.69 258 TYR A O 1
ATOM 1999 N N . SER A 1 259 ? -20.004 -2.450 13.828 1.00 98.44 259 SER A N 1
ATOM 2000 C CA . SER A 1 259 ? -21.138 -3.327 14.116 1.00 98.44 259 SER A CA 1
ATOM 2001 C C . SER A 1 259 ? -20.872 -4.163 15.368 1.00 98.44 259 SER A C 1
ATOM 2003 O O . SER A 1 259 ? -19.729 -4.518 15.654 1.00 98.44 259 SER A O 1
ATOM 2005 N N . ALA A 1 260 ? -21.924 -4.474 16.127 1.00 96.69 260 ALA A N 1
ATOM 2006 C CA . ALA A 1 260 ? -21.840 -5.376 17.277 1.00 96.69 260 ALA A CA 1
ATOM 2007 C C . ALA A 1 260 ? -22.026 -6.855 16.891 1.00 96.69 260 ALA A C 1
ATOM 2009 O O . ALA A 1 260 ? -21.604 -7.733 17.639 1.00 96.69 260 ALA A O 1
ATOM 2010 N N . ASP A 1 261 ? -22.640 -7.138 15.740 1.00 95.88 261 ASP A N 1
ATOM 2011 C CA . ASP A 1 261 ? -23.019 -8.491 15.312 1.00 95.88 261 ASP A CA 1
ATOM 2012 C C . ASP A 1 261 ? -22.477 -8.883 13.924 1.00 95.88 261 ASP A C 1
ATOM 2014 O O . ASP A 1 261 ? -22.635 -10.027 13.494 1.00 95.88 261 ASP A O 1
ATOM 2018 N N . GLY A 1 262 ? -21.829 -7.943 13.230 1.00 96.06 262 GLY A N 1
ATOM 2019 C CA . GLY A 1 262 ? -21.257 -8.119 11.897 1.00 96.06 262 GLY A CA 1
ATOM 2020 C C . GLY A 1 262 ? -22.287 -8.061 10.765 1.00 96.06 262 GLY A C 1
ATOM 2021 O O . GLY A 1 262 ? -21.910 -8.203 9.599 1.00 96.06 262 GLY A O 1
ATOM 2022 N N . ARG A 1 263 ? -23.569 -7.839 11.080 1.00 96.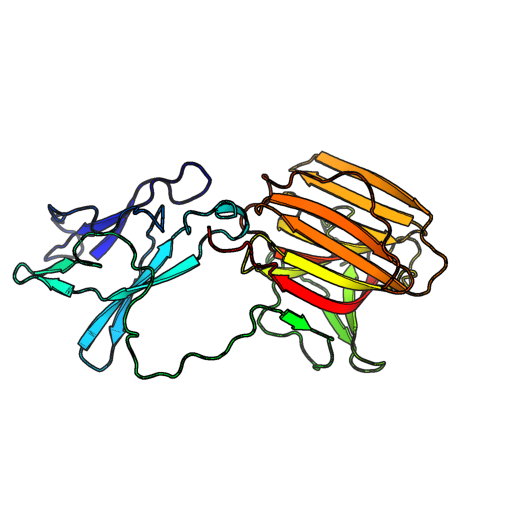00 263 ARG A N 1
ATOM 2023 C CA . ARG A 1 263 ? -24.691 -7.829 10.129 1.00 96.00 263 ARG A CA 1
ATOM 2024 C C . ARG A 1 263 ? -25.276 -6.431 10.003 1.00 96.00 263 ARG A C 1
ATOM 2026 O O . ARG A 1 263 ? -25.344 -5.906 8.893 1.00 96.00 263 ARG A O 1
ATOM 2033 N N . ASP A 1 264 ? -25.606 -5.817 11.133 1.00 97.12 264 ASP A N 1
ATOM 2034 C CA . ASP A 1 264 ? -26.167 -4.476 11.196 1.00 97.12 264 ASP A CA 1
ATOM 2035 C C . ASP A 1 264 ? -25.032 -3.470 11.386 1.00 97.12 264 ASP A C 1
ATOM 2037 O O . ASP A 1 264 ? -24.408 -3.380 12.447 1.00 97.12 264 ASP A O 1
ATOM 2041 N N . TRP A 1 265 ? -24.718 -2.743 10.314 1.00 98.25 265 TRP A N 1
ATOM 2042 C CA . TRP A 1 265 ? -23.606 -1.798 10.273 1.00 98.25 265 TRP A CA 1
ATOM 2043 C C . TRP A 1 265 ? -24.085 -0.368 10.464 1.00 98.25 265 TRP A C 1
ATOM 2045 O O . TRP A 1 265 ? -24.934 0.115 9.715 1.00 98.25 265 TRP A O 1
ATOM 2055 N N . THR A 1 266 ? -23.453 0.332 11.401 1.00 98.44 266 THR A N 1
ATOM 2056 C CA . THR A 1 266 ? -23.648 1.765 11.594 1.00 98.44 266 THR A CA 1
ATOM 2057 C C . THR A 1 266 ? -22.446 2.515 11.050 1.00 98.44 266 THR A C 1
ATOM 2059 O O . THR A 1 266 ? -21.307 2.312 11.475 1.00 98.44 266 THR A O 1
ATOM 2062 N N . GLU A 1 267 ? -22.714 3.400 10.102 1.00 98.56 267 GLU A N 1
ATOM 2063 C CA . GLU A 1 267 ? -21.729 4.311 9.537 1.00 98.56 267 GLU A CA 1
ATOM 2064 C C . GLU A 1 267 ? -21.323 5.371 10.571 1.00 98.56 267 GLU A C 1
ATOM 2066 O O . GLU A 1 267 ? -22.172 5.923 11.275 1.00 98.56 267 GLU A O 1
ATOM 2071 N N . LEU A 1 268 ? -20.023 5.653 10.677 1.00 98.44 268 LEU A N 1
ATOM 2072 C CA . LEU A 1 268 ? -19.481 6.639 11.605 1.00 98.44 268 LEU A CA 1
ATOM 2073 C C . LEU A 1 268 ? -18.940 7.841 10.832 1.00 98.44 268 LEU A C 1
ATOM 2075 O O . LEU A 1 268 ? -17.878 7.764 10.222 1.00 98.44 268 LEU A O 1
ATOM 2079 N N . GLY A 1 269 ? -19.657 8.961 10.916 1.00 97.69 269 GLY A N 1
ATOM 2080 C CA . GLY A 1 269 ? -19.296 10.198 10.228 1.00 97.69 269 GLY A CA 1
ATOM 2081 C C . GLY A 1 269 ? -19.535 10.163 8.715 1.00 97.69 269 GLY A C 1
ATOM 2082 O O . GLY A 1 269 ? -20.137 9.238 8.164 1.00 97.69 269 GLY A O 1
ATOM 2083 N N . GLU A 1 270 ? -19.064 11.217 8.052 1.00 97.62 270 GLU A N 1
ATOM 2084 C CA . GLU A 1 270 ? -19.127 11.377 6.597 1.00 97.62 270 GLU A CA 1
ATOM 2085 C C . GLU A 1 270 ? -17.916 10.734 5.895 1.00 97.62 270 GLU A C 1
ATOM 2087 O O . GLU A 1 270 ? -16.889 10.493 6.539 1.00 97.62 270 GLU A O 1
ATOM 2092 N N . PRO A 1 271 ? -17.990 10.466 4.575 1.00 97.81 271 PRO A N 1
ATOM 2093 C CA . PRO A 1 271 ? -16.832 10.035 3.797 1.00 97.81 271 PRO A CA 1
ATOM 2094 C C . PRO A 1 271 ? -15.644 10.998 3.943 1.00 97.81 271 PRO A C 1
ATOM 2096 O O . PRO A 1 271 ? -15.790 12.214 3.823 1.00 97.81 271 PRO A O 1
ATOM 2099 N N . VAL A 1 272 ? -14.454 10.444 4.165 1.00 97.69 272 VAL A N 1
ATOM 2100 C CA . VAL A 1 272 ? -13.218 11.189 4.419 1.00 97.69 272 VAL A CA 1
ATOM 2101 C C . VAL A 1 272 ? -12.319 11.124 3.192 1.00 97.69 272 VAL A C 1
ATOM 2103 O O . VAL A 1 272 ? -11.998 10.042 2.699 1.00 97.69 272 VAL A O 1
ATOM 2106 N N . 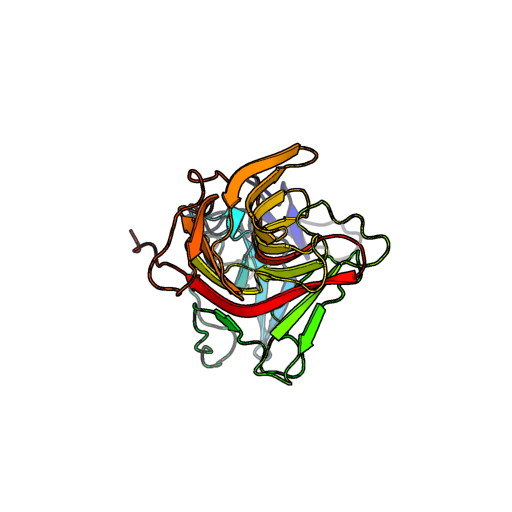ASN A 1 273 ? -11.882 12.287 2.710 1.00 96.06 273 ASN A N 1
ATOM 2107 C CA . ASN A 1 273 ? -10.862 12.369 1.672 1.00 96.06 273 ASN A CA 1
ATOM 2108 C C . ASN A 1 273 ? -9.476 12.042 2.266 1.00 96.06 273 ASN A C 1
ATOM 2110 O O . ASN A 1 273 ? -9.008 12.711 3.191 1.00 96.06 273 ASN A O 1
ATOM 2114 N N . GLY A 1 274 ? -8.834 11.012 1.721 1.00 95.06 274 GLY A N 1
ATOM 2115 C CA . GLY A 1 274 ? -7.516 10.512 2.100 1.00 95.06 274 GLY A CA 1
ATOM 2116 C C . GLY A 1 274 ? -6.444 10.724 1.029 1.00 95.06 274 GLY A C 1
ATOM 2117 O O . GLY A 1 274 ? -5.485 9.961 0.995 1.00 95.06 274 GLY A O 1
ATOM 2118 N N . SER A 1 275 ? -6.560 11.744 0.170 1.00 93.00 275 SER A N 1
ATOM 2119 C CA . SER A 1 275 ? -5.615 12.008 -0.934 1.00 93.00 275 SER A CA 1
ATOM 2120 C C . SER A 1 275 ? -4.167 12.269 -0.491 1.00 93.00 275 SER A C 1
ATOM 2122 O O . SER A 1 275 ? -3.251 12.239 -1.314 1.00 93.00 275 SER A O 1
ATOM 2124 N N . HIS A 1 276 ? -3.961 12.549 0.800 1.00 92.62 276 HIS A N 1
ATOM 2125 C CA . HIS A 1 276 ? -2.660 12.723 1.452 1.00 92.62 276 HIS A CA 1
ATOM 2126 C C . HIS A 1 276 ? -1.980 11.384 1.819 1.00 92.62 276 HIS A C 1
ATOM 2128 O O . HIS A 1 276 ? -0.820 11.371 2.237 1.00 92.62 276 HIS A O 1
ATOM 2134 N N . ILE A 1 277 ? -2.679 10.253 1.662 1.00 93.81 277 ILE A N 1
ATOM 2135 C CA . ILE A 1 277 ? -2.205 8.902 1.986 1.00 93.81 277 ILE A CA 1
ATOM 2136 C C . ILE A 1 277 ? -1.745 8.204 0.701 1.00 93.81 277 ILE A C 1
ATOM 2138 O O . ILE A 1 277 ? -2.454 7.393 0.112 1.00 93.81 277 ILE A O 1
ATOM 2142 N N . GLU A 1 278 ? -0.530 8.521 0.264 1.00 90.81 278 GLU A N 1
ATOM 2143 C CA . GLU A 1 278 ? 0.099 7.846 -0.877 1.00 90.81 278 GLU A CA 1
ATOM 2144 C C . GLU A 1 278 ? 0.762 6.526 -0.449 1.00 90.81 278 GLU A C 1
ATOM 2146 O O . GLU A 1 278 ? 1.370 6.454 0.620 1.00 90.81 278 GLU A O 1
ATOM 2151 N N . GLY A 1 279 ? 0.682 5.482 -1.279 1.00 91.44 279 GLY A N 1
ATOM 2152 C CA . GLY A 1 279 ? 1.207 4.151 -0.961 1.00 91.44 279 GLY A CA 1
ATOM 2153 C C . GLY A 1 279 ? 0.525 3.544 0.266 1.00 91.44 279 GLY A C 1
ATOM 2154 O O . GLY A 1 279 ? 1.195 3.088 1.194 1.00 91.44 279 GLY A O 1
ATOM 2155 N N . ALA A 1 280 ? -0.803 3.598 0.285 1.00 94.56 280 ALA A N 1
ATOM 2156 C CA . ALA A 1 280 ? -1.641 3.197 1.394 1.00 94.56 280 ALA A CA 1
ATOM 2157 C C . ALA A 1 280 ? -1.505 1.704 1.734 1.00 94.56 280 ALA A C 1
ATOM 2159 O O . ALA A 1 280 ? -1.298 0.823 0.896 1.00 94.56 280 ALA A O 1
ATOM 2160 N N . HIS A 1 281 ? -1.659 1.436 3.020 1.00 96.62 281 HIS A N 1
ATOM 2161 C CA . HIS A 1 281 ? -1.776 0.121 3.617 1.00 96.62 281 HIS A CA 1
ATOM 2162 C C . HIS A 1 281 ? -3.084 0.077 4.398 1.00 96.62 281 HIS A C 1
ATOM 2164 O O . HIS A 1 281 ? -3.538 1.095 4.924 1.00 96.62 281 HIS A O 1
ATOM 2170 N N . VAL A 1 282 ? -3.658 -1.114 4.523 1.00 98.00 282 VAL A N 1
ATOM 2171 C CA . VAL A 1 282 ? -4.640 -1.382 5.572 1.00 98.00 282 VAL A CA 1
ATOM 2172 C C . VAL A 1 282 ? -3.863 -1.755 6.826 1.00 98.00 282 VAL A C 1
ATOM 2174 O O . VAL A 1 282 ? -3.047 -2.675 6.791 1.00 98.00 282 VAL A O 1
ATOM 2177 N N . ALA A 1 283 ? -4.101 -1.045 7.921 1.00 97.62 283 ALA A N 1
ATOM 2178 C CA . ALA A 1 283 ? -3.393 -1.235 9.175 1.00 97.62 283 ALA A CA 1
ATOM 2179 C C . ALA A 1 283 ? -4.339 -1.554 10.330 1.00 97.62 283 ALA A C 1
ATOM 2181 O O . ALA A 1 283 ? -5.357 -0.887 10.515 1.00 97.62 283 ALA A O 1
ATOM 2182 N N . LEU A 1 284 ? -3.940 -2.533 11.137 1.00 97.94 284 LEU A N 1
ATOM 2183 C CA . LEU A 1 284 ? -4.429 -2.715 12.494 1.00 97.94 284 LEU A CA 1
ATOM 2184 C C . LEU A 1 284 ? -3.533 -1.908 13.430 1.00 97.94 284 LEU A C 1
ATOM 2186 O O . LEU A 1 284 ? -2.301 -1.982 13.341 1.00 97.94 284 LEU A O 1
ATOM 2190 N N . THR A 1 285 ? -4.144 -1.110 14.301 1.00 94.88 285 THR A N 1
ATOM 2191 C CA . THR A 1 285 ? -3.420 -0.215 15.207 1.00 94.88 285 THR A CA 1
ATOM 2192 C C . THR A 1 285 ? -3.794 -0.470 16.660 1.00 94.88 285 THR A C 1
ATOM 2194 O O . THR A 1 285 ? -4.966 -0.595 17.011 1.00 94.88 285 THR A O 1
ATOM 2197 N N . GLY A 1 286 ? -2.782 -0.555 17.519 1.00 92.69 286 GLY A N 1
ATOM 2198 C CA . GLY A 1 286 ? -2.936 -0.560 18.970 1.00 92.69 286 GLY A CA 1
ATOM 2199 C C . GLY A 1 286 ? -2.378 0.731 19.548 1.00 92.69 286 GLY A C 1
ATOM 2200 O O . GLY A 1 286 ? -1.215 1.055 19.307 1.00 92.69 286 GLY A O 1
ATOM 2201 N N . SER A 1 287 ? -3.179 1.482 20.298 1.00 89.50 287 SER A N 1
ATOM 2202 C CA . SER A 1 287 ? -2.719 2.706 20.964 1.00 89.50 287 SER A CA 1
ATOM 2203 C C . SER A 1 287 ? -3.251 2.830 22.392 1.00 89.50 287 SER A C 1
ATOM 2205 O O . SER A 1 287 ? -4.129 2.079 22.820 1.00 89.50 287 SER A O 1
ATOM 2207 N N . GLY A 1 288 ? -2.677 3.763 23.152 1.00 86.50 288 GLY A N 1
ATOM 2208 C CA . GLY A 1 288 ? -2.997 4.007 24.555 1.00 86.50 288 GLY A CA 1
ATOM 2209 C C . GLY A 1 288 ? -1.745 4.288 25.383 1.00 86.50 288 GLY A C 1
ATOM 2210 O O . GLY A 1 288 ? -0.660 4.513 24.844 1.00 86.50 288 GLY A O 1
ATOM 2211 N N . ALA A 1 289 ? -1.893 4.271 26.709 1.00 84.12 289 ALA A N 1
ATOM 2212 C CA . ALA A 1 289 ? -0.751 4.340 27.619 1.00 84.12 289 ALA A CA 1
ATOM 2213 C C . ALA A 1 289 ? 0.245 3.187 27.368 1.00 84.12 289 ALA A C 1
ATOM 2215 O O . ALA A 1 289 ? -0.152 2.136 26.864 1.00 84.12 289 ALA A O 1
ATOM 2216 N N . PRO A 1 290 ? 1.526 3.326 27.750 1.00 84.19 290 PRO A N 1
ATOM 2217 C CA . PRO A 1 290 ? 2.488 2.230 27.659 1.00 84.19 290 PRO A CA 1
ATOM 2218 C C . PRO A 1 290 ? 1.964 0.934 28.298 1.00 84.19 290 PRO A C 1
ATOM 2220 O O . PRO A 1 290 ? 1.499 0.950 29.437 1.00 84.19 290 PRO A O 1
ATOM 2223 N N . GLY A 1 291 ? 2.044 -0.177 27.564 1.00 84.75 291 GLY A N 1
ATOM 2224 C CA . GLY A 1 291 ? 1.484 -1.474 27.961 1.00 84.75 291 GLY A CA 1
ATOM 2225 C C . GLY A 1 291 ? -0.015 -1.643 27.682 1.00 84.75 291 GLY A C 1
ATOM 2226 O O . GLY A 1 291 ? -0.572 -2.690 27.996 1.00 84.75 291 GLY A O 1
ATOM 2227 N N . ALA A 1 292 ? -0.691 -0.645 27.101 1.00 87.44 292 ALA A N 1
ATOM 2228 C CA . ALA A 1 292 ? -2.049 -0.809 26.591 1.00 87.44 292 ALA A CA 1
ATOM 2229 C C . ALA A 1 292 ? -2.067 -1.842 25.461 1.00 87.44 292 ALA A C 1
ATOM 2231 O O . ALA A 1 292 ? -1.202 -1.826 24.582 1.00 87.44 292 ALA A O 1
ATOM 2232 N N . VAL A 1 293 ? -3.073 -2.713 25.482 1.00 90.94 293 VAL A N 1
ATOM 2233 C CA . VAL A 1 293 ? -3.180 -3.858 24.578 1.00 90.94 293 VAL A CA 1
ATOM 2234 C C . VAL A 1 293 ? -4.421 -3.714 23.706 1.00 90.94 293 VAL A C 1
ATOM 2236 O O . VAL A 1 293 ? -5.522 -3.514 24.221 1.00 90.94 293 VAL A O 1
ATOM 2239 N N . ALA A 1 294 ? -4.233 -3.861 22.397 1.00 93.88 294 ALA A N 1
ATOM 2240 C CA . ALA A 1 294 ? -5.290 -4.056 21.415 1.00 93.88 294 ALA A CA 1
ATOM 2241 C C . ALA A 1 294 ? -5.246 -5.493 20.888 1.00 93.88 294 ALA A C 1
ATOM 2243 O O . ALA A 1 294 ? -4.163 -6.034 20.652 1.00 93.88 294 ALA A O 1
ATOM 2244 N N . ARG A 1 295 ? -6.418 -6.105 20.712 1.00 94.69 295 ARG A N 1
ATOM 2245 C CA . ARG A 1 295 ? -6.558 -7.493 20.262 1.00 94.69 295 ARG A CA 1
ATOM 2246 C C . ARG A 1 295 ? -7.513 -7.562 19.082 1.00 94.69 295 ARG A C 1
ATOM 2248 O O . ARG A 1 295 ? -8.572 -6.931 19.113 1.00 94.69 295 ARG A O 1
ATOM 2255 N N . PHE A 1 296 ? -7.123 -8.331 18.075 1.00 97.25 296 PHE A N 1
ATOM 2256 C CA . PHE A 1 296 ? -7.883 -8.542 16.850 1.00 97.25 296 PHE A CA 1
ATOM 2257 C C . PHE A 1 296 ? -7.981 -10.036 16.577 1.00 97.25 296 PHE A C 1
ATOM 2259 O O . PHE A 1 296 ? -6.960 -10.718 16.574 1.00 97.25 296 PHE A O 1
ATOM 2266 N N . ASP A 1 297 ? -9.195 -10.524 16.360 1.00 96.50 297 ASP A N 1
ATOM 2267 C CA . ASP A 1 297 ? -9.476 -11.939 16.075 1.00 96.50 297 ASP A CA 1
ATOM 2268 C C . ASP A 1 297 ? -9.058 -12.287 14.634 1.00 96.50 297 ASP A C 1
ATOM 2270 O O . ASP A 1 297 ? -8.330 -13.236 14.372 1.00 96.50 297 ASP A O 1
ATOM 2274 N N . TRP A 1 298 ? -9.415 -11.426 13.679 1.00 97.62 298 TRP A N 1
ATOM 2275 C CA . TRP A 1 298 ? -9.093 -11.619 12.266 1.00 97.62 298 TRP A CA 1
ATOM 2276 C C . TRP A 1 298 ? -9.121 -10.302 11.498 1.00 97.62 298 TRP A C 1
ATOM 2278 O O . TRP A 1 298 ? -9.671 -9.299 11.959 1.00 97.62 298 TRP A O 1
ATOM 2288 N N . ILE A 1 299 ? -8.591 -10.316 10.280 1.00 98.44 299 ILE A N 1
ATOM 2289 C CA . ILE A 1 299 ? -8.760 -9.255 9.287 1.00 98.44 299 ILE A CA 1
ATOM 2290 C C . ILE A 1 299 ? -9.075 -9.843 7.915 1.00 98.44 299 ILE A C 1
ATOM 2292 O O . ILE A 1 299 ? -8.527 -10.866 7.513 1.00 98.44 299 ILE A O 1
ATOM 2296 N N . ARG A 1 300 ? -9.955 -9.167 7.178 1.00 98.00 300 ARG A N 1
ATOM 2297 C CA . ARG A 1 300 ? -10.250 -9.442 5.774 1.00 98.00 300 ARG A CA 1
ATOM 2298 C C . ARG A 1 300 ? -10.101 -8.174 4.952 1.00 98.00 300 ARG A C 1
ATOM 2300 O O . ARG A 1 300 ? -10.592 -7.125 5.362 1.00 98.00 300 ARG A O 1
ATOM 2307 N N . ILE A 1 301 ? -9.468 -8.276 3.789 1.00 97.62 301 ILE A N 1
ATOM 2308 C CA . ILE A 1 301 ? -9.360 -7.201 2.800 1.00 97.62 301 ILE A CA 1
ATOM 2309 C C . ILE A 1 301 ? -9.816 -7.765 1.459 1.00 97.62 301 ILE A C 1
ATOM 2311 O O . ILE A 1 301 ? -9.124 -8.594 0.868 1.00 97.62 301 ILE A O 1
ATOM 2315 N N . THR A 1 302 ? -10.961 -7.297 0.977 1.00 96.19 302 THR A N 1
ATOM 2316 C CA . THR A 1 302 ? -11.567 -7.752 -0.275 1.00 96.19 302 THR A CA 1
ATOM 2317 C C . THR A 1 302 ? -11.544 -6.600 -1.280 1.00 96.19 302 THR A C 1
ATOM 2319 O O . THR A 1 302 ? -12.241 -5.603 -1.061 1.00 96.19 302 THR A O 1
ATOM 2322 N N . PRO A 1 303 ? -10.765 -6.689 -2.373 1.00 93.38 303 PRO A N 1
ATOM 2323 C CA . PRO A 1 303 ? -10.855 -5.732 -3.467 1.00 93.38 303 PRO A CA 1
ATOM 2324 C C . PRO A 1 303 ? -12.275 -5.710 -4.030 1.00 93.38 303 PRO A C 1
ATOM 2326 O O . PRO A 1 303 ? -12.845 -6.753 -4.351 1.00 93.38 303 PRO A O 1
ATOM 2329 N N . THR A 1 304 ? -12.855 -4.525 -4.159 1.00 89.50 304 THR A N 1
ATOM 2330 C CA . THR A 1 304 ? -14.133 -4.358 -4.843 1.00 89.50 304 THR A CA 1
ATOM 2331 C C . THR A 1 304 ? -13.806 -4.068 -6.290 1.00 89.50 304 THR A C 1
ATOM 2333 O O . THR A 1 304 ? -13.327 -2.980 -6.596 1.00 89.50 304 THR A O 1
ATOM 2336 N N . LEU A 1 305 ? -14.005 -5.048 -7.175 1.00 67.81 305 LEU A N 1
ATOM 2337 C CA . LEU A 1 305 ? -13.780 -4.851 -8.604 1.00 67.81 305 LEU A CA 1
ATOM 2338 C C . LEU A 1 305 ? -14.601 -3.639 -9.061 1.00 67.81 305 LEU A C 1
ATOM 2340 O O . LEU A 1 305 ? -15.830 -3.697 -9.131 1.00 67.81 305 LEU A O 1
ATOM 2344 N N . THR A 1 306 ? -13.924 -2.540 -9.380 1.00 52.28 306 THR A N 1
ATOM 2345 C CA . THR A 1 306 ? -14.492 -1.555 -10.286 1.00 52.28 306 THR A CA 1
ATOM 2346 C C . THR A 1 306 ? -14.594 -2.260 -11.622 1.00 52.28 306 THR A C 1
ATOM 2348 O O . THR A 1 306 ? -13.597 -2.753 -12.151 1.00 52.28 306 THR A O 1
ATOM 2351 N N . GLY A 1 307 ? -15.821 -2.413 -12.123 1.00 39.34 307 GLY A N 1
ATOM 2352 C CA . GLY A 1 307 ? -16.036 -2.946 -13.459 1.00 39.34 307 GLY A CA 1
ATOM 2353 C C . GLY A 1 307 ? -15.098 -2.225 -14.418 1.00 39.34 307 GLY A C 1
ATOM 2354 O O . GLY A 1 307 ? -15.056 -0.994 -14.424 1.00 39.34 307 GLY A O 1
ATOM 2355 N N . THR A 1 308 ? -14.316 -3.000 -15.164 1.00 29.98 308 THR A N 1
ATOM 2356 C CA . THR A 1 308 ? -13.584 -2.528 -16.332 1.00 29.98 308 THR A CA 1
ATOM 2357 C C . THR A 1 308 ? -14.559 -1.724 -17.188 1.00 29.98 308 THR A C 1
ATOM 2359 O O . THR A 1 308 ? -15.487 -2.284 -17.772 1.00 29.98 308 THR A O 1
ATOM 2362 N N . LYS A 1 309 ? -14.407 -0.401 -17.176 1.00 30.45 309 LYS A N 1
ATOM 2363 C CA . LYS A 1 309 ? -14.923 0.453 -18.240 1.00 30.45 309 LYS A CA 1
ATOM 2364 C C . LYS A 1 309 ? -13.830 0.613 -19.273 1.00 30.45 309 LYS A C 1
ATOM 2366 O O . LYS A 1 309 ? -12.674 0.804 -18.837 1.00 30.45 309 LYS A O 1
#

Sequence (309 aa):
HFYSGNACCGRGCDYALGVARARKLLGPWEKSKNNPILDDNEDWQCPGHGSIVSTPDGRDFLLYHSYRRRRDTFSVGREALLDEVRWGADGWPMINSGRGPTSLAPGPLDVSKAENSAEFFDGFNATQLGLEWQWPMFFKQEARVEVAGGGYLVLESPKGSPGDEWTGTVAARRIVSGDFVATTLAEARGASPQSRAGLSAYSWRDRSIGIAVGGSKVMLWRREGKDTQTLASIDAPRAGALYLRMTAKDGELYRFAYSADGRDWTELGEPVNGSHIEGAHVALTGSGAPGAVARFDWIRITPTLTGTK